Protein AF-A0A0L7R0S9-F1 (afdb_monomer)

Structure (mmCIF, N/CA/C/O backbone):
data_AF-A0A0L7R0S9-F1
#
_entry.id   AF-A0A0L7R0S9-F1
#
loop_
_atom_site.group_PDB
_atom_site.id
_atom_site.type_symbol
_atom_site.label_atom_id
_atom_site.label_alt_id
_atom_site.label_comp_id
_atom_site.label_asym_id
_atom_site.label_entity_id
_atom_site.label_seq_id
_atom_site.pdbx_PDB_ins_code
_atom_site.Cartn_x
_atom_site.Cartn_y
_atom_site.Cartn_z
_atom_site.occupancy
_atom_site.B_iso_or_equiv
_atom_site.auth_seq_id
_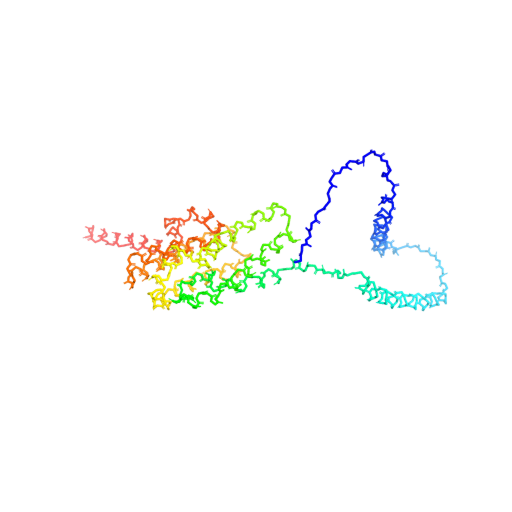atom_site.auth_comp_id
_atom_site.auth_asym_id
_atom_site.auth_atom_id
_atom_site.pdbx_PDB_model_num
ATOM 1 N N . MET A 1 1 ? -18.753 34.707 -8.280 1.00 37.47 1 MET A N 1
ATOM 2 C CA . MET A 1 1 ? -18.030 35.634 -9.174 1.00 37.47 1 MET A CA 1
ATOM 3 C C . MET A 1 1 ? -17.767 34.882 -10.466 1.00 37.47 1 MET A C 1
ATOM 5 O O . MET A 1 1 ? -16.935 33.986 -10.479 1.00 37.47 1 MET A O 1
ATOM 9 N N . GLN A 1 2 ? -18.608 35.159 -11.465 1.00 27.34 2 GLN A N 1
ATOM 10 C CA . GLN A 1 2 ? -18.598 34.600 -12.818 1.00 27.34 2 GLN A CA 1
ATOM 11 C C . GLN A 1 2 ? -17.333 34.992 -13.593 1.00 27.34 2 GLN A C 1
ATOM 13 O O . GLN A 1 2 ? -16.870 36.122 -13.459 1.00 27.34 2 GLN A O 1
ATOM 18 N N . CYS A 1 3 ? -16.901 34.120 -14.504 1.00 29.25 3 CYS A N 1
ATOM 19 C CA . CYS A 1 3 ? -16.314 34.554 -15.770 1.00 29.25 3 CYS A CA 1
ATOM 20 C C . CYS A 1 3 ? -17.173 33.989 -16.909 1.00 29.25 3 CYS A C 1
ATOM 22 O O . CYS A 1 3 ? -17.054 32.814 -17.252 1.00 29.25 3 CYS A O 1
ATOM 24 N N . ASP A 1 4 ? -18.055 34.839 -17.439 1.00 28.59 4 ASP A N 1
ATOM 25 C CA . ASP A 1 4 ? -18.738 34.662 -18.723 1.00 28.59 4 ASP A CA 1
ATOM 26 C C . ASP A 1 4 ? -17.792 34.992 -19.892 1.00 28.59 4 ASP A C 1
ATOM 28 O O . ASP A 1 4 ? -16.812 35.724 -19.734 1.00 28.59 4 ASP A O 1
ATOM 32 N N . GLY A 1 5 ? -18.067 34.395 -21.054 1.00 27.19 5 GLY A N 1
ATOM 33 C CA . GLY A 1 5 ? -17.137 34.276 -22.176 1.00 27.19 5 GLY A CA 1
ATOM 34 C C . GLY A 1 5 ? -17.197 35.340 -23.276 1.00 27.19 5 GLY A C 1
ATOM 35 O O . GLY A 1 5 ? -17.993 36.263 -23.233 1.00 27.19 5 GLY A O 1
ATOM 36 N N . PHE A 1 6 ? -16.336 35.135 -24.278 1.00 27.48 6 PHE A N 1
ATOM 37 C CA . PHE A 1 6 ? -16.338 35.615 -25.674 1.00 27.48 6 PHE A CA 1
ATOM 38 C C . PHE A 1 6 ? -15.282 34.722 -26.368 1.00 27.48 6 PHE A C 1
ATOM 40 O O . PHE A 1 6 ? -14.171 34.603 -25.865 1.00 27.48 6 PHE A O 1
ATOM 47 N N . GLY A 1 7 ? -15.556 33.905 -27.386 1.00 23.67 7 GLY A N 1
ATOM 48 C CA . GLY A 1 7 ? -16.147 34.225 -28.682 1.00 23.67 7 GLY A CA 1
ATOM 49 C C . GLY A 1 7 ? -15.057 33.966 -29.733 1.00 23.67 7 GLY A C 1
ATOM 50 O O . GLY A 1 7 ? -14.136 34.764 -29.871 1.00 23.67 7 GLY A O 1
ATOM 51 N N . TRP A 1 8 ? -15.103 32.810 -30.400 1.00 24.17 8 TRP A N 1
ATOM 52 C CA . TRP A 1 8 ? -14.168 32.428 -31.463 1.00 24.17 8 TRP A CA 1
ATOM 53 C C . TRP A 1 8 ? -14.666 32.978 -32.800 1.00 24.17 8 TRP A C 1
ATOM 55 O O . TRP A 1 8 ? -15.690 32.496 -33.265 1.00 24.17 8 TRP A O 1
ATOM 65 N N . GLU A 1 9 ? -13.927 33.878 -33.465 1.00 22.81 9 GLU A N 1
ATOM 66 C CA . GLU A 1 9 ? -13.963 33.937 -34.935 1.00 22.81 9 GLU A CA 1
ATOM 67 C C . GLU A 1 9 ? -12.709 34.563 -35.585 1.00 22.81 9 GLU A C 1
ATOM 69 O O . GLU A 1 9 ? -12.387 35.737 -35.443 1.00 22.81 9 GLU A O 1
ATOM 74 N N . VAL A 1 10 ? -11.984 33.667 -36.261 1.00 30.50 10 VAL A N 1
ATOM 75 C CA . VAL A 1 10 ? -11.152 33.749 -37.474 1.00 30.50 10 VAL A CA 1
ATOM 76 C C . VAL A 1 10 ? -10.553 35.100 -37.915 1.00 30.50 10 VAL A C 1
ATOM 78 O O . VAL A 1 10 ? -11.217 35.927 -38.531 1.00 30.50 10 VAL A O 1
ATOM 81 N N . ALA A 1 11 ? -9.215 35.192 -37.844 1.00 22.88 11 ALA A N 1
ATOM 82 C CA . ALA A 1 11 ? -8.403 35.919 -38.829 1.00 22.88 11 ALA A CA 1
ATOM 83 C C . ALA A 1 11 ? -7.021 35.249 -39.037 1.00 22.88 11 ALA A C 1
ATOM 85 O O . ALA A 1 11 ? -6.146 35.278 -38.176 1.00 22.88 11 ALA A O 1
ATOM 86 N N . ARG A 1 12 ? -6.820 34.643 -40.216 1.00 25.22 12 ARG A N 1
ATOM 87 C CA . ARG A 1 12 ? -5.516 34.382 -40.873 1.00 25.22 12 ARG A CA 1
ATOM 88 C C . ARG A 1 12 ? -5.4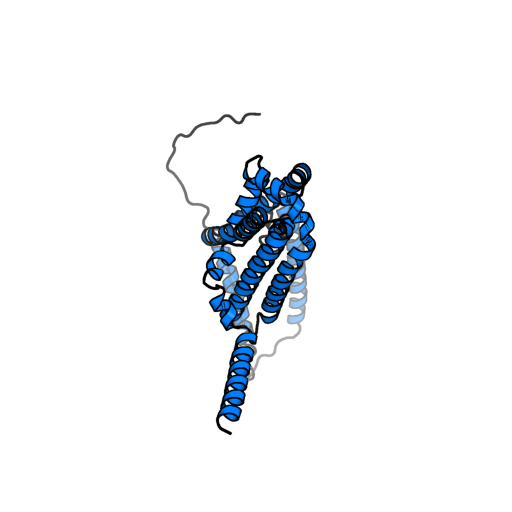26 35.317 -42.099 1.00 25.22 12 ARG A C 1
ATOM 90 O O . ARG A 1 12 ? -6.490 35.701 -42.577 1.00 25.22 12 ARG A O 1
ATOM 97 N N . PRO A 1 13 ? -4.258 35.559 -42.738 1.00 33.12 13 PRO A N 1
ATOM 98 C CA . PRO A 1 13 ? -2.863 35.360 -42.323 1.00 33.12 13 PRO A CA 1
ATOM 99 C C . PRO A 1 13 ? -1.991 36.629 -42.522 1.00 33.12 13 PRO A C 1
ATOM 101 O O . PRO A 1 13 ? -2.192 37.398 -43.457 1.00 33.12 13 PRO A O 1
ATOM 104 N N . GLY A 1 14 ? -0.933 36.812 -41.724 1.00 26.05 14 GLY A N 1
ATOM 105 C CA . GLY A 1 14 ? 0.099 37.797 -42.073 1.00 26.05 14 GLY A CA 1
ATOM 106 C C . GLY A 1 14 ? 1.142 38.079 -40.994 1.00 26.05 14 GLY A C 1
ATOM 107 O O . GLY A 1 14 ? 0.842 38.747 -40.016 1.00 26.05 14 GLY A O 1
ATOM 108 N N . LYS A 1 15 ? 2.387 37.661 -41.273 1.00 28.25 15 LYS A 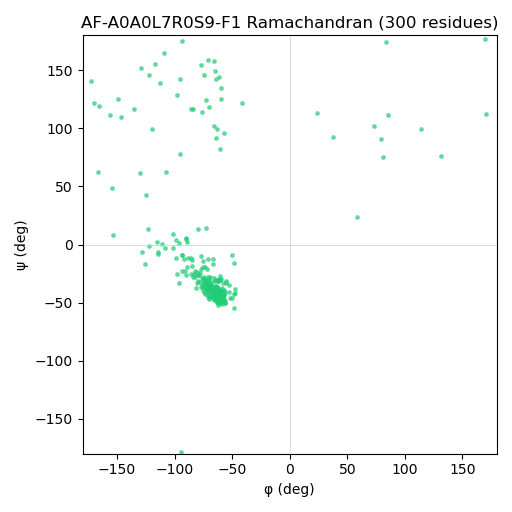N 1
ATOM 109 C CA . LYS A 1 15 ? 3.665 38.047 -40.633 1.00 28.25 15 LYS A CA 1
ATOM 110 C C . LYS A 1 15 ? 4.037 37.350 -39.315 1.00 28.25 15 LYS A C 1
ATOM 112 O O . LYS A 1 15 ? 4.090 37.945 -38.247 1.00 28.25 15 LYS A O 1
ATOM 117 N N . PHE A 1 16 ? 4.459 36.094 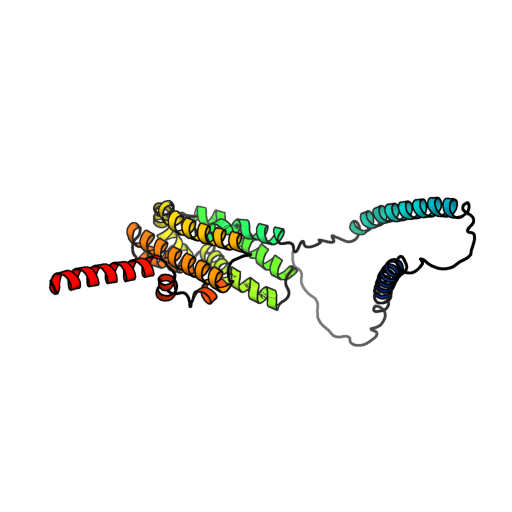-39.459 1.00 28.59 16 PHE A N 1
ATOM 118 C CA . PHE A 1 16 ? 5.602 35.564 -38.709 1.00 28.59 16 PHE A CA 1
ATOM 119 C C . PHE A 1 16 ? 6.904 36.135 -39.299 1.00 28.59 16 PHE A C 1
ATOM 121 O O . PHE A 1 16 ? 6.976 36.298 -40.515 1.00 28.59 16 PHE A O 1
ATOM 128 N N . LEU A 1 17 ? 7.899 36.371 -38.431 1.00 34.81 17 LEU A N 1
ATOM 129 C CA . LEU A 1 17 ? 9.360 36.491 -38.650 1.00 34.81 17 LEU A CA 1
ATOM 130 C C . LEU A 1 17 ? 9.965 37.738 -37.981 1.00 34.81 17 LEU A C 1
ATOM 132 O O . LEU A 1 17 ? 10.339 38.689 -38.654 1.00 34.81 17 LEU A O 1
ATOM 136 N N . ALA A 1 18 ? 10.134 37.696 -36.656 1.00 35.09 18 ALA A N 1
ATOM 137 C CA . ALA A 1 18 ? 11.180 38.450 -35.947 1.00 35.09 18 ALA A CA 1
ATOM 138 C C . ALA A 1 18 ? 11.335 37.934 -34.503 1.00 35.09 18 ALA A C 1
ATOM 140 O O . ALA A 1 18 ? 11.076 38.640 -33.540 1.00 35.09 18 ALA A O 1
ATOM 141 N N . GLY A 1 19 ? 11.714 36.665 -34.340 1.00 34.56 19 GLY A N 1
ATOM 142 C CA . GLY A 1 19 ? 11.964 36.089 -33.008 1.00 34.56 19 GLY A CA 1
ATOM 143 C C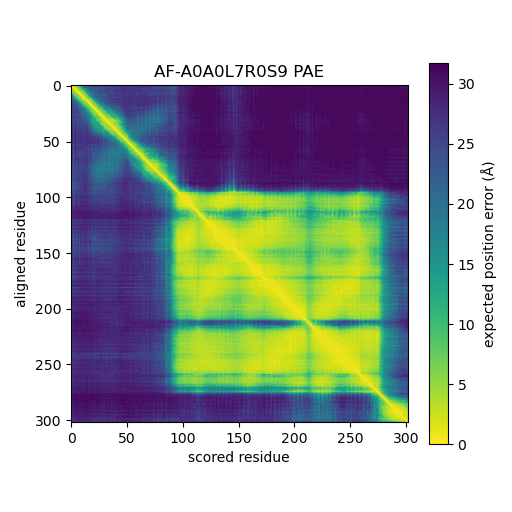 . GLY A 1 19 ? 12.954 34.928 -32.997 1.00 34.56 19 GLY A C 1
ATOM 144 O O . GLY A 1 19 ? 13.130 34.274 -31.979 1.00 34.56 19 GLY A O 1
ATOM 145 N N . GLN A 1 20 ? 13.615 34.664 -34.127 1.00 38.28 20 GLN A N 1
ATOM 146 C CA . GLN A 1 20 ? 14.542 33.544 -34.304 1.00 38.28 20 GLN A CA 1
ATOM 147 C C . GLN A 1 20 ? 15.919 34.036 -34.778 1.00 38.28 20 GLN A C 1
ATOM 149 O O . GLN A 1 20 ? 16.520 33.470 -35.686 1.00 38.28 20 GLN A O 1
ATOM 154 N N . LYS A 1 21 ? 16.416 35.131 -34.183 1.00 35.91 21 LYS A N 1
ATOM 155 C CA . LYS A 1 21 ? 17.794 35.615 -34.401 1.00 35.91 21 LYS A CA 1
ATOM 156 C C . LYS A 1 21 ? 18.613 35.882 -33.132 1.00 35.91 21 LYS A C 1
ATOM 158 O O . LYS A 1 21 ? 19.817 36.053 -33.256 1.00 35.91 21 LYS A O 1
ATOM 163 N N . GLN A 1 22 ? 18.036 35.802 -31.928 1.00 36.84 22 GLN A N 1
ATOM 164 C CA . GLN A 1 22 ? 18.789 36.041 -30.682 1.00 36.84 22 GLN A CA 1
ATOM 165 C C . GLN A 1 22 ? 19.266 34.767 -29.954 1.00 36.84 22 GLN A C 1
ATOM 167 O O . GLN A 1 22 ? 20.084 34.862 -29.050 1.00 36.84 22 GLN A O 1
ATOM 172 N N . GLY A 1 23 ? 18.795 33.575 -30.343 1.00 34.56 23 GLY A N 1
ATOM 173 C CA . GLY A 1 23 ? 19.208 32.304 -29.721 1.00 34.56 23 GLY A CA 1
ATOM 174 C C . GLY A 1 23 ? 20.396 31.608 -30.394 1.00 34.56 23 GLY A C 1
ATOM 175 O O . GLY A 1 23 ? 20.957 30.679 -29.827 1.00 34.56 23 GLY A O 1
ATOM 176 N N . ARG A 1 24 ? 20.795 32.039 -31.601 1.00 31.78 24 ARG A N 1
ATOM 177 C CA . ARG A 1 24 ? 21.883 31.394 -32.361 1.00 31.78 24 ARG A CA 1
ATOM 178 C C . ARG A 1 24 ? 23.268 32.003 -32.077 1.00 31.78 24 ARG A C 1
ATOM 180 O O . ARG A 1 24 ? 24.257 31.299 -32.184 1.00 31.78 24 ARG A O 1
ATOM 187 N N . LEU A 1 25 ? 23.330 33.253 -31.603 1.00 34.41 25 LEU A N 1
ATOM 188 C CA . LEU A 1 25 ? 24.588 33.936 -31.247 1.00 34.41 25 LEU A CA 1
ATOM 189 C C . LEU A 1 25 ? 25.148 33.539 -29.866 1.00 34.41 25 LEU A C 1
ATOM 191 O O . LEU A 1 25 ? 26.358 33.583 -29.658 1.00 34.41 25 LEU A O 1
ATOM 195 N N . LEU A 1 26 ? 24.300 33.104 -28.926 1.00 38.47 26 LEU A N 1
ATOM 196 C CA . LEU A 1 26 ? 24.763 32.660 -27.603 1.00 38.47 26 LEU A CA 1
ATOM 197 C C . LEU A 1 26 ? 25.269 31.208 -27.587 1.00 38.47 26 LEU A C 1
ATOM 199 O O . LEU A 1 26 ? 26.098 30.882 -26.747 1.00 38.47 26 LEU A O 1
ATOM 203 N N . ALA A 1 27 ? 24.852 30.360 -28.536 1.00 35.81 27 ALA A N 1
ATOM 204 C CA . ALA A 1 27 ? 25.365 28.991 -28.649 1.00 35.81 27 ALA A CA 1
ATOM 205 C C . ALA A 1 27 ? 26.732 28.918 -29.360 1.00 35.81 27 ALA A C 1
ATOM 207 O O . ALA A 1 27 ? 27.570 28.104 -28.983 1.00 35.81 27 ALA A O 1
ATOM 208 N N . GLU A 1 28 ? 27.003 29.799 -30.333 1.00 35.59 28 GLU A N 1
ATOM 209 C CA . GLU A 1 28 ? 28.317 29.867 -30.997 1.00 35.59 28 GLU A CA 1
ATOM 210 C C . GLU A 1 28 ? 29.408 30.429 -30.064 1.00 35.59 28 GLU A C 1
ATOM 212 O O . GLU A 1 28 ? 30.562 30.024 -30.147 1.00 35.59 28 GLU A O 1
ATOM 217 N N . SER A 1 29 ? 29.054 31.271 -29.088 1.00 36.03 29 SER A N 1
ATOM 218 C CA . SER A 1 29 ? 30.027 31.894 -28.171 1.00 36.03 29 SER A CA 1
ATOM 219 C C . SER A 1 29 ? 30.601 30.923 -27.126 1.00 36.03 29 SER A C 1
ATOM 221 O O . SER A 1 29 ? 31.742 31.071 -26.690 1.00 36.03 29 SER A O 1
ATOM 223 N N . SER A 1 30 ? 29.826 29.914 -26.718 1.00 31.97 30 SER A N 1
ATOM 224 C CA . SER A 1 30 ? 30.240 28.931 -25.706 1.00 31.97 30 SER A CA 1
ATOM 225 C C . SER A 1 30 ? 31.106 27.809 -26.287 1.00 31.97 30 SER A C 1
ATOM 227 O O . SER A 1 30 ? 31.954 27.270 -25.581 1.00 31.97 30 SER A O 1
ATOM 229 N N . ILE A 1 31 ? 30.928 27.484 -27.572 1.00 36.38 31 ILE A N 1
ATOM 230 C CA . ILE A 1 31 ? 31.693 26.433 -28.260 1.00 36.38 31 ILE A CA 1
ATOM 231 C C . ILE A 1 31 ? 33.122 26.920 -28.565 1.00 36.38 31 ILE A C 1
ATOM 233 O O . ILE A 1 31 ? 34.077 26.202 -28.275 1.00 36.38 31 ILE A O 1
ATOM 237 N N . TYR A 1 32 ? 33.295 28.180 -28.993 1.00 32.31 32 TYR A N 1
ATOM 238 C CA . TYR A 1 32 ? 34.622 28.777 -29.230 1.00 32.31 32 TYR A CA 1
ATOM 239 C C . TYR A 1 32 ? 35.498 28.872 -27.962 1.00 32.31 32 TYR A C 1
ATOM 241 O O . TYR A 1 32 ? 36.721 28.756 -28.047 1.00 32.31 32 TYR A O 1
ATOM 249 N N . PHE A 1 33 ? 34.903 29.049 -26.774 1.00 35.41 33 PHE A N 1
ATOM 250 C CA . PHE A 1 33 ? 35.663 29.192 -25.522 1.00 35.41 33 PHE A CA 1
ATOM 251 C C . PHE A 1 33 ? 36.140 27.845 -24.949 1.00 35.41 33 PHE A C 1
ATOM 253 O O . PHE A 1 33 ? 37.218 27.768 -24.357 1.00 35.41 33 PHE A O 1
ATOM 260 N N . VAL A 1 34 ? 35.384 26.762 -25.171 1.00 38.66 34 VAL A N 1
ATOM 261 C CA . VAL A 1 34 ? 35.800 25.400 -24.784 1.00 38.66 34 VAL A CA 1
ATOM 262 C C . VAL A 1 34 ? 36.908 24.886 -25.717 1.00 38.66 34 VAL A C 1
ATOM 264 O O . VAL A 1 34 ? 37.874 24.288 -25.245 1.00 38.66 34 VAL A O 1
ATOM 267 N N . GLU A 1 35 ? 36.849 25.208 -27.014 1.00 33.66 35 GLU A N 1
ATOM 268 C CA . GLU A 1 35 ? 37.861 24.800 -28.001 1.00 33.66 35 GLU A CA 1
ATOM 269 C C . GLU A 1 35 ? 39.209 25.538 -27.820 1.00 33.66 35 GLU A C 1
ATOM 271 O O . GLU A 1 35 ? 40.272 24.930 -27.967 1.00 33.66 35 GLU A O 1
ATOM 276 N N . MET A 1 36 ? 39.203 26.807 -27.377 1.00 33.41 36 MET A N 1
ATOM 277 C CA . MET A 1 36 ? 40.430 27.545 -27.011 1.00 33.41 36 MET A CA 1
ATOM 278 C C . MET A 1 36 ? 41.060 27.069 -25.691 1.00 33.41 36 MET A C 1
ATOM 280 O O . MET A 1 36 ? 42.285 27.079 -25.563 1.00 33.41 36 MET A O 1
ATOM 284 N N . SER A 1 37 ? 40.258 26.608 -24.723 1.00 32.81 37 SER A N 1
ATOM 285 C CA . SER A 1 37 ? 40.775 26.075 -23.453 1.00 32.81 37 SER A CA 1
ATOM 286 C C . SER A 1 37 ? 41.409 24.684 -23.611 1.00 32.81 37 SER A C 1
ATOM 288 O O . SER A 1 37 ? 42.399 24.386 -22.941 1.00 32.81 37 SER A O 1
ATOM 290 N N . SER A 1 38 ? 40.916 23.862 -24.546 1.00 29.81 38 SER A N 1
ATOM 291 C CA . SER A 1 38 ? 41.545 22.580 -24.904 1.00 29.81 38 SER A CA 1
ATOM 292 C C . SER A 1 38 ? 42.822 22.733 -25.739 1.00 29.81 38 SER A C 1
ATOM 294 O O . SER A 1 38 ? 43.711 21.893 -25.616 1.00 29.81 38 SER A O 1
ATOM 296 N N . ARG A 1 39 ? 42.972 23.803 -26.538 1.00 34.75 39 ARG A N 1
ATOM 297 C CA . ARG A 1 39 ? 44.217 24.069 -27.290 1.00 34.75 39 ARG A CA 1
ATOM 298 C C . ARG A 1 39 ? 45.355 24.582 -26.400 1.00 34.75 39 ARG A C 1
ATOM 300 O O . ARG A 1 39 ? 46.492 24.180 -26.599 1.00 34.75 39 ARG A O 1
ATOM 307 N N . ALA A 1 40 ? 45.045 25.370 -25.368 1.00 36.16 40 ALA A N 1
ATOM 308 C CA . ALA A 1 40 ? 46.047 25.912 -24.442 1.00 36.16 40 ALA A CA 1
ATOM 309 C C . ALA A 1 40 ? 46.654 24.872 -23.477 1.00 36.16 40 ALA A C 1
ATOM 311 O O . ALA A 1 40 ? 47.741 25.096 -22.961 1.00 36.16 40 ALA A O 1
ATOM 312 N N . LYS A 1 41 ? 45.987 23.730 -23.240 1.00 35.53 41 LYS A N 1
ATOM 313 C CA . LYS A 1 41 ? 46.538 22.631 -22.420 1.00 35.53 41 LYS A CA 1
ATOM 314 C C . LYS A 1 41 ? 47.433 21.655 -23.190 1.00 35.53 41 LYS A C 1
ATOM 316 O O . LYS A 1 41 ? 48.204 20.949 -22.556 1.00 35.53 41 LYS A O 1
ATOM 321 N N . ASN A 1 42 ? 47.348 21.617 -24.522 1.00 36.09 42 ASN A N 1
ATOM 322 C CA . ASN A 1 42 ? 48.156 20.709 -25.347 1.00 36.09 42 ASN A CA 1
ATOM 323 C C . ASN A 1 42 ? 49.464 21.335 -25.868 1.00 36.09 42 ASN A C 1
ATOM 325 O O . ASN A 1 42 ? 50.292 20.607 -26.401 1.00 36.09 42 ASN A O 1
ATOM 329 N N . GLU A 1 43 ? 49.681 22.646 -25.710 1.00 38.19 43 GLU A N 1
ATOM 330 C CA . GLU A 1 43 ? 50.935 23.321 -26.107 1.00 38.19 43 GLU A CA 1
ATOM 331 C C . GLU A 1 43 ? 51.940 23.499 -24.949 1.00 38.19 43 GLU A C 1
ATOM 333 O O . GLU A 1 43 ? 53.030 24.020 -25.166 1.00 38.19 43 GLU A O 1
ATOM 338 N N . GLU A 1 44 ? 51.628 23.031 -23.733 1.00 38.66 44 GLU A N 1
ATOM 339 C CA . GLU A 1 44 ? 52.564 23.064 -22.592 1.00 38.66 44 GLU A CA 1
ATOM 340 C C . GLU A 1 44 ? 53.510 21.838 -22.550 1.00 38.66 44 GLU A C 1
ATOM 342 O O . GLU A 1 44 ? 54.517 21.868 -21.849 1.00 38.66 44 GLU A O 1
ATOM 347 N N . GLU A 1 45 ? 53.265 20.788 -23.351 1.00 40.34 45 GLU A N 1
ATOM 348 C CA . GLU A 1 45 ? 54.139 19.595 -23.439 1.00 40.34 45 GLU A CA 1
ATOM 349 C C . GLU A 1 45 ? 55.068 19.554 -24.671 1.00 40.34 45 GLU A C 1
ATOM 351 O O . GLU A 1 45 ? 55.920 18.672 -24.771 1.00 40.34 45 GLU A O 1
ATOM 356 N N . THR A 1 46 ? 54.994 20.522 -25.590 1.00 39.53 46 THR A N 1
ATOM 357 C CA . THR A 1 46 ? 55.863 20.574 -26.786 1.00 39.53 46 THR A CA 1
ATOM 358 C C . THR A 1 46 ? 56.515 21.939 -26.973 1.00 39.53 46 THR A C 1
ATOM 360 O O . THR A 1 46 ? 56.295 22.611 -27.974 1.00 39.53 46 THR A O 1
ATOM 363 N N . ALA A 1 47 ? 57.335 22.367 -26.015 1.00 32.62 47 ALA A N 1
ATOM 364 C CA . ALA A 1 47 ? 58.293 23.457 -26.227 1.00 32.62 47 ALA A CA 1
ATOM 365 C C . ALA A 1 47 ? 59.492 23.338 -25.274 1.00 32.62 47 ALA A C 1
ATOM 367 O O . ALA A 1 47 ? 59.890 24.292 -24.611 1.00 32.62 47 ALA A O 1
ATOM 368 N N . LEU A 1 48 ? 60.078 22.143 -25.207 1.00 38.94 48 LEU A N 1
ATOM 369 C CA . LEU A 1 48 ? 61.437 21.951 -24.713 1.00 38.94 48 LEU A CA 1
ATOM 370 C C . LEU A 1 48 ? 62.322 21.627 -25.912 1.00 38.94 48 LEU A C 1
ATOM 372 O O . LEU A 1 48 ? 62.828 20.524 -26.015 1.00 38.94 48 LEU A O 1
ATOM 376 N N . ASP A 1 49 ? 62.423 22.563 -26.859 1.00 34.28 49 ASP A N 1
ATOM 377 C CA . ASP A 1 49 ? 63.671 22.794 -27.581 1.00 34.28 49 ASP A CA 1
ATOM 378 C C . ASP A 1 49 ? 63.609 24.033 -28.487 1.00 34.28 49 ASP A C 1
ATOM 380 O O . ASP A 1 49 ? 62.631 24.280 -29.188 1.00 34.28 49 ASP A O 1
ATOM 384 N N . ILE A 1 50 ? 64.729 24.758 -28.493 1.00 30.48 50 ILE A N 1
ATOM 385 C CA . ILE A 1 50 ? 65.146 25.774 -29.473 1.00 30.48 50 ILE A CA 1
ATOM 386 C C . ILE A 1 50 ? 64.504 27.176 -29.341 1.00 30.48 50 ILE A C 1
ATOM 388 O O . ILE A 1 50 ? 63.554 27.549 -30.016 1.00 30.48 50 ILE A O 1
ATOM 392 N N . GLY A 1 51 ? 65.191 28.017 -28.558 1.00 32.53 51 GLY A N 1
ATOM 393 C CA . GLY A 1 51 ? 65.900 29.171 -29.126 1.00 32.53 51 GLY A CA 1
ATOM 394 C C . GLY A 1 51 ? 65.138 30.484 -29.366 1.00 32.53 51 GLY A C 1
ATOM 395 O O . GLY A 1 51 ? 64.447 30.645 -30.360 1.00 32.53 51 GLY A O 1
ATOM 396 N N . HIS A 1 52 ? 65.508 31.484 -28.554 1.00 33.38 52 HIS A N 1
ATOM 397 C CA . HIS A 1 52 ? 65.455 32.932 -28.823 1.00 33.38 52 HIS A CA 1
ATOM 398 C C . HIS A 1 52 ? 64.081 33.628 -28.831 1.00 33.38 52 HIS A C 1
ATOM 400 O O . HIS A 1 52 ? 63.407 33.674 -29.847 1.00 33.38 52 HIS A O 1
ATOM 406 N N . PHE A 1 53 ? 63.760 34.334 -27.737 1.00 27.03 53 PHE A N 1
ATOM 407 C CA . PHE A 1 53 ? 63.454 35.779 -27.747 1.00 27.03 53 PHE A CA 1
ATOM 408 C C . PHE A 1 53 ? 63.376 36.295 -26.295 1.00 27.03 53 PHE A C 1
ATOM 410 O O . PHE A 1 53 ? 62.618 35.788 -25.472 1.00 27.03 53 PHE A O 1
ATOM 417 N N . THR A 1 54 ? 64.196 37.287 -25.948 1.00 34.59 54 THR A N 1
ATOM 418 C CA . THR A 1 54 ? 64.250 37.899 -24.609 1.00 34.59 54 THR A CA 1
ATOM 419 C C . THR A 1 54 ? 62.990 38.724 -24.335 1.00 34.59 54 THR A C 1
ATOM 421 O O . THR A 1 54 ? 62.734 39.700 -25.041 1.00 34.59 54 THR A O 1
ATOM 424 N N . TYR A 1 55 ? 62.218 38.348 -23.310 1.00 31.34 55 TYR A N 1
ATOM 425 C CA . TYR A 1 55 ? 60.974 39.012 -22.899 1.00 31.34 55 TYR A CA 1
ATOM 426 C C . TYR A 1 55 ? 61.222 39.979 -21.728 1.00 31.34 55 TYR A C 1
ATOM 428 O O . TYR A 1 55 ? 61.801 39.604 -20.708 1.00 31.34 55 TYR A O 1
ATOM 436 N N . ASP A 1 56 ? 60.771 41.226 -21.872 1.00 35.28 56 ASP A N 1
ATOM 437 C CA . ASP A 1 56 ? 60.904 42.290 -20.874 1.00 35.28 56 ASP A CA 1
ATOM 438 C C . ASP A 1 56 ? 59.897 42.092 -19.718 1.00 35.28 56 ASP A C 1
ATOM 440 O O . ASP A 1 56 ? 58.674 42.145 -19.891 1.00 35.28 56 ASP A O 1
ATOM 444 N N . ARG A 1 57 ? 60.423 41.821 -18.518 1.00 38.44 57 ARG A N 1
ATOM 445 C CA . ARG A 1 57 ? 59.687 41.362 -17.324 1.00 38.44 57 ARG A CA 1
ATOM 446 C C . ARG A 1 57 ? 58.794 42.443 -16.694 1.00 38.44 57 ARG A C 1
ATOM 448 O O . ARG A 1 57 ? 57.955 42.118 -15.857 1.00 38.44 57 ARG A O 1
ATOM 455 N N . GLN A 1 58 ? 58.938 43.713 -17.086 1.00 33.22 58 GLN A N 1
ATOM 456 C CA . GLN A 1 58 ? 58.216 44.832 -16.462 1.00 33.22 58 GLN A CA 1
ATOM 457 C C . GLN A 1 58 ? 56.789 45.045 -16.998 1.00 33.22 58 GLN A C 1
ATOM 459 O O . GLN A 1 58 ? 55.928 45.523 -16.259 1.00 33.22 58 GLN A O 1
ATOM 464 N N . LYS A 1 59 ? 56.480 44.636 -18.238 1.00 30.62 59 LYS A N 1
ATOM 465 C CA . LYS A 1 59 ? 55.134 44.826 -18.828 1.00 30.62 59 LYS A CA 1
ATOM 466 C C . LYS A 1 59 ? 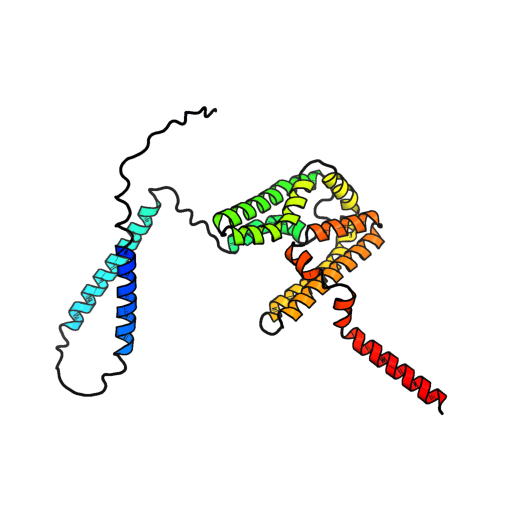54.099 43.783 -18.386 1.00 30.62 59 LYS A C 1
ATOM 468 O O . LYS A 1 59 ? 52.906 44.075 -18.392 1.00 30.62 59 LYS A O 1
ATOM 473 N N . VAL A 1 60 ? 54.538 42.599 -17.951 1.00 34.66 60 VAL A N 1
ATOM 474 C CA . VAL A 1 60 ? 53.643 41.499 -17.533 1.00 34.66 60 VAL A CA 1
ATOM 475 C C . VAL A 1 60 ? 52.998 41.775 -16.166 1.00 34.66 60 VAL A C 1
ATOM 477 O O . VAL A 1 60 ? 51.832 41.448 -15.952 1.00 34.66 60 VAL A O 1
ATOM 480 N N . ALA A 1 61 ? 53.706 42.455 -15.258 1.00 31.17 61 ALA A N 1
ATOM 481 C CA . ALA A 1 61 ? 53.181 42.779 -13.930 1.00 31.17 61 ALA A CA 1
ATOM 482 C C . ALA A 1 61 ? 52.043 43.822 -13.970 1.00 31.17 61 ALA A C 1
ATOM 484 O O . ALA A 1 61 ? 51.073 43.703 -13.223 1.00 31.17 61 ALA A O 1
ATOM 485 N N . PHE A 1 62 ? 52.115 44.799 -14.884 1.00 28.89 62 PHE A N 1
ATOM 486 C CA . PHE A 1 62 ? 51.115 45.870 -15.005 1.00 28.89 62 PHE A CA 1
ATOM 487 C C . PHE A 1 62 ? 49.793 45.386 -15.633 1.00 28.89 62 PHE A C 1
ATOM 489 O O . PHE A 1 62 ? 48.717 45.876 -15.293 1.00 28.89 62 PHE A O 1
ATOM 496 N N . PHE A 1 63 ? 49.850 44.377 -16.511 1.00 31.23 63 PHE A N 1
ATOM 497 C CA . PHE A 1 63 ? 48.658 43.764 -17.113 1.00 31.23 63 PHE A CA 1
ATOM 498 C C . PHE A 1 63 ? 47.905 42.838 -16.139 1.00 31.23 63 PHE A C 1
ATOM 500 O O . PHE A 1 63 ? 46.681 42.732 -16.209 1.00 31.23 63 PHE A O 1
ATOM 507 N N . SER A 1 64 ? 48.615 42.218 -15.188 1.00 34.94 64 SER A N 1
ATOM 508 C CA . SER A 1 64 ? 48.048 41.273 -14.212 1.00 34.94 64 SER A CA 1
ATOM 509 C C . SER A 1 64 ? 47.161 41.944 -13.144 1.00 34.94 64 SER A C 1
ATOM 511 O O . SER A 1 64 ? 46.108 41.415 -12.778 1.00 34.94 64 SER A O 1
ATOM 513 N N . GLN A 1 65 ? 47.508 43.158 -12.696 1.00 35.62 65 GLN A N 1
ATOM 514 C CA . GLN A 1 65 ? 46.702 43.904 -11.711 1.00 35.62 65 GLN A CA 1
ATOM 515 C C . GLN A 1 65 ? 45.433 44.536 -12.313 1.00 35.62 65 GLN A C 1
ATOM 517 O O . GLN A 1 65 ? 44.383 44.540 -11.677 1.00 35.62 65 GLN A O 1
ATOM 522 N N . ASN A 1 66 ? 45.474 45.003 -13.564 1.00 36.16 66 ASN A N 1
ATOM 523 C CA . ASN A 1 66 ? 44.296 45.601 -14.213 1.00 36.16 66 ASN A CA 1
ATOM 524 C C . ASN A 1 66 ? 43.257 44.557 -14.670 1.00 36.16 66 ASN A C 1
ATOM 526 O O . ASN A 1 66 ? 42.054 44.838 -14.686 1.00 36.16 66 ASN A O 1
ATOM 530 N N . ALA A 1 67 ? 43.699 43.337 -14.997 1.00 40.47 67 ALA A N 1
ATOM 531 C CA . ALA A 1 67 ? 42.813 42.234 -15.367 1.00 40.47 67 ALA A CA 1
ATOM 532 C C . ALA A 1 67 ? 42.038 41.673 -14.161 1.00 40.47 67 ALA A C 1
ATOM 534 O O . ALA A 1 67 ? 40.848 41.389 -14.272 1.00 40.47 67 ALA A O 1
ATOM 535 N N . THR A 1 68 ? 42.673 41.584 -12.988 1.00 47.53 68 THR A N 1
ATOM 536 C CA . THR A 1 68 ? 42.037 41.103 -11.747 1.00 47.53 68 THR A CA 1
ATOM 537 C C . THR A 1 68 ? 40.992 42.084 -11.203 1.00 47.53 68 THR A C 1
ATOM 539 O O . THR A 1 68 ? 39.914 41.656 -10.790 1.00 47.53 68 THR A O 1
ATOM 542 N N . ILE A 1 69 ? 41.233 43.398 -11.303 1.00 47.09 69 ILE A N 1
ATOM 543 C CA . ILE A 1 69 ? 40.256 44.444 -10.937 1.00 47.09 69 ILE A CA 1
ATOM 544 C C . ILE A 1 69 ? 39.041 44.440 -11.889 1.00 47.09 69 ILE A C 1
ATOM 546 O O . ILE A 1 69 ? 37.897 44.584 -11.446 1.00 47.09 69 ILE A O 1
ATOM 550 N N . SER A 1 70 ? 39.254 44.203 -13.189 1.00 48.31 70 SER A N 1
ATOM 551 C CA . SER A 1 70 ? 38.157 44.063 -14.165 1.00 48.31 70 SER A CA 1
ATOM 552 C C . SER A 1 70 ? 37.331 42.788 -13.949 1.00 48.31 70 SER A C 1
ATOM 554 O O . SER A 1 70 ? 36.114 42.804 -14.112 1.00 48.31 70 SER A O 1
ATOM 556 N N . PHE A 1 71 ? 37.959 41.688 -13.523 1.00 49.41 71 PHE A N 1
ATOM 557 C CA . PHE A 1 71 ? 37.264 40.425 -13.250 1.00 49.41 71 PHE A CA 1
ATOM 558 C C . PHE A 1 71 ? 36.414 40.492 -11.971 1.00 49.41 71 PHE A C 1
ATOM 560 O O . PHE A 1 71 ? 35.265 40.052 -11.963 1.00 49.41 71 PHE A O 1
ATOM 567 N N . LEU A 1 72 ? 36.936 41.115 -10.908 1.00 48.16 72 LEU A N 1
ATOM 568 C CA . LEU A 1 72 ? 36.201 41.332 -9.656 1.00 48.16 72 LEU A CA 1
ATOM 569 C C . LEU A 1 72 ? 35.009 42.281 -9.843 1.00 48.16 72 LEU A C 1
ATOM 571 O O . LEU A 1 72 ? 33.926 42.012 -9.328 1.00 48.16 72 LEU A O 1
ATOM 575 N N . THR A 1 73 ? 35.155 43.340 -10.645 1.00 50.09 73 THR A N 1
ATOM 576 C CA . THR A 1 73 ? 34.043 44.259 -10.953 1.00 50.09 73 THR A CA 1
ATOM 577 C C . THR A 1 73 ? 32.979 43.635 -11.861 1.00 50.09 73 THR A C 1
ATOM 579 O O . THR A 1 73 ? 31.799 43.954 -11.709 1.00 50.09 73 THR A O 1
ATOM 582 N N . LEU A 1 74 ? 33.347 42.710 -12.755 1.00 49.72 74 LEU A N 1
ATOM 583 C CA . LEU A 1 74 ? 32.397 41.925 -13.556 1.00 49.72 74 LEU A CA 1
ATOM 584 C C . LEU A 1 74 ? 31.640 40.884 -12.717 1.00 49.72 74 LEU A C 1
ATOM 586 O O . LEU A 1 74 ? 30.434 40.729 -12.899 1.00 49.72 74 LEU A O 1
ATOM 590 N N . LEU A 1 75 ? 32.301 40.229 -11.758 1.00 50.75 75 LEU A N 1
ATOM 591 C CA . LEU A 1 75 ? 31.653 39.306 -10.816 1.00 50.75 75 LEU A CA 1
ATOM 592 C C . LEU A 1 75 ? 30.715 40.040 -9.845 1.00 50.75 75 LEU A C 1
ATOM 594 O O . LEU A 1 75 ? 29.603 39.579 -9.591 1.00 50.75 75 LEU A O 1
ATOM 598 N N . GLN A 1 76 ? 31.113 41.221 -9.364 1.00 46.16 76 GLN A N 1
ATOM 599 C CA . GLN A 1 76 ? 30.296 42.029 -8.457 1.00 46.16 76 GLN A CA 1
ATOM 600 C C . GLN A 1 76 ? 29.067 42.625 -9.167 1.00 46.16 76 GLN A C 1
ATOM 602 O O . GLN A 1 76 ? 27.964 42.563 -8.623 1.00 46.16 76 GLN A O 1
ATOM 607 N N . LYS A 1 77 ? 29.213 43.067 -10.427 1.00 49.72 77 LYS A N 1
ATOM 608 C CA . LYS A 1 77 ? 28.086 43.476 -11.288 1.00 49.72 77 LYS A CA 1
ATOM 609 C C . LYS A 1 77 ? 27.189 42.308 -11.707 1.00 49.72 77 LYS A C 1
ATOM 611 O O . LYS A 1 77 ? 25.982 42.497 -11.825 1.00 49.72 77 LYS A O 1
ATOM 616 N N . CYS A 1 78 ? 27.732 41.098 -11.876 1.00 48.88 78 CYS A N 1
ATOM 617 C CA . CYS A 1 78 ? 26.906 39.902 -12.063 1.00 48.88 78 CYS A CA 1
ATOM 618 C C . CYS A 1 78 ? 26.034 39.627 -10.829 1.00 48.88 78 CYS A C 1
ATOM 620 O O . CYS A 1 78 ? 24.880 39.250 -11.001 1.00 48.88 78 CYS A O 1
ATOM 622 N N . SER A 1 79 ? 26.520 39.880 -9.607 1.00 45.00 79 SER A N 1
ATOM 623 C CA . SER A 1 79 ? 25.703 39.691 -8.398 1.00 45.00 79 SER A CA 1
ATOM 624 C C . SER A 1 79 ? 24.528 40.679 -8.309 1.00 45.00 79 SER A C 1
ATOM 626 O O . SER A 1 79 ? 23.413 40.271 -7.988 1.00 45.00 79 SER A O 1
ATOM 628 N N . GLU A 1 80 ? 24.724 41.946 -8.695 1.00 42.00 80 GLU A N 1
ATOM 629 C CA . GLU A 1 80 ? 23.663 42.965 -8.654 1.00 42.00 80 GLU A CA 1
ATOM 630 C C . GLU A 1 80 ? 22.615 42.790 -9.767 1.00 42.00 80 GLU A C 1
ATOM 632 O O . GLU A 1 80 ? 21.429 43.049 -9.552 1.00 42.00 80 GLU A O 1
ATOM 637 N N . VAL A 1 81 ? 23.020 42.293 -10.943 1.00 48.31 81 VAL A N 1
ATOM 638 C CA . VAL A 1 81 ? 22.095 42.006 -12.055 1.00 48.31 81 VAL A CA 1
ATOM 639 C C . VAL A 1 81 ? 21.309 40.709 -11.816 1.00 48.31 81 VAL A C 1
ATOM 641 O O . VAL A 1 81 ? 20.112 40.665 -12.109 1.00 48.31 81 VAL A O 1
ATOM 644 N N . PHE A 1 82 ? 21.921 39.675 -11.223 1.00 45.78 82 PHE A N 1
ATOM 645 C CA . PHE A 1 82 ? 21.213 38.432 -10.882 1.00 45.78 82 PHE A CA 1
ATOM 646 C C . PHE A 1 82 ? 20.218 38.604 -9.724 1.00 45.78 82 PHE A C 1
ATOM 648 O O . PHE A 1 82 ? 19.159 37.977 -9.747 1.00 45.78 82 PHE A O 1
ATOM 655 N N . LEU A 1 83 ? 20.502 39.477 -8.749 1.00 44.97 83 LEU A N 1
ATOM 656 C CA . LEU A 1 83 ? 19.573 39.754 -7.645 1.00 44.97 83 LEU A CA 1
ATOM 657 C C . LEU A 1 83 ? 18.356 40.581 -8.092 1.00 44.97 83 LEU A C 1
ATOM 659 O O . LEU A 1 83 ? 17.242 40.299 -7.656 1.00 44.97 83 LEU A O 1
ATOM 663 N N . ASN A 1 84 ? 18.525 41.540 -9.009 1.00 47.53 84 ASN A N 1
ATOM 664 C CA . ASN A 1 84 ? 17.429 42.425 -9.429 1.00 47.53 84 ASN A CA 1
ATOM 665 C C . ASN A 1 84 ? 16.584 41.906 -10.604 1.00 47.53 84 ASN A C 1
ATOM 667 O O . ASN A 1 84 ? 15.439 42.333 -10.756 1.00 47.53 84 ASN A O 1
ATOM 671 N N . SER A 1 85 ? 17.069 40.952 -11.407 1.00 45.41 85 SER A N 1
ATOM 672 C CA . SER A 1 85 ? 16.246 40.347 -12.471 1.00 45.41 85 SER A CA 1
ATOM 673 C C . SER A 1 85 ? 15.207 39.343 -11.950 1.00 45.41 85 SER A C 1
ATOM 675 O O . SER A 1 85 ? 14.301 38.978 -12.697 1.00 45.41 85 SER A O 1
ATOM 677 N N . CYS A 1 86 ? 15.311 38.892 -10.697 1.00 43.84 86 CYS A N 1
ATOM 678 C CA . CYS A 1 86 ? 14.356 37.944 -10.109 1.00 43.84 86 CYS A CA 1
ATOM 679 C C . CYS A 1 86 ? 13.148 38.640 -9.445 1.00 43.84 86 CYS A C 1
ATOM 681 O O . CYS A 1 86 ? 12.159 37.990 -9.113 1.00 43.84 86 CYS A O 1
ATOM 683 N N . VAL A 1 87 ? 13.210 39.965 -9.253 1.00 49.72 87 VAL A N 1
ATOM 684 C CA . VAL A 1 87 ? 12.231 40.711 -8.439 1.00 49.72 87 VAL A CA 1
ATOM 685 C C . VAL A 1 87 ? 11.074 41.293 -9.264 1.00 49.72 87 VAL A C 1
ATOM 687 O O . VAL A 1 87 ? 9.999 41.500 -8.713 1.00 49.72 87 VAL A O 1
ATOM 690 N N . MET A 1 88 ? 11.230 41.514 -10.577 1.00 46.19 88 MET A N 1
ATOM 691 C CA . MET A 1 88 ? 10.250 42.307 -11.352 1.00 46.19 88 MET A CA 1
ATOM 692 C C . MET A 1 88 ? 9.477 41.559 -12.446 1.00 46.19 88 MET A C 1
ATOM 694 O O . MET A 1 88 ? 8.621 42.153 -13.096 1.00 46.19 88 MET A O 1
ATOM 698 N N . LEU A 1 89 ? 9.684 40.252 -12.611 1.00 42.34 89 LEU A N 1
ATOM 699 C CA . LEU A 1 89 ? 8.786 39.388 -13.382 1.00 42.34 89 LEU A CA 1
ATOM 700 C C . LEU A 1 89 ? 8.570 38.112 -12.573 1.00 42.34 89 LEU A C 1
ATOM 702 O O . LEU A 1 89 ? 9.524 37.415 -12.243 1.00 42.34 89 LEU A O 1
ATOM 706 N N . GLY A 1 90 ? 7.317 37.886 -12.178 1.00 44.62 90 GLY A N 1
ATOM 707 C CA . GLY A 1 90 ? 6.914 36.920 -11.164 1.00 44.62 90 GLY A CA 1
ATOM 708 C C . GLY A 1 90 ? 7.641 35.582 -11.248 1.00 44.62 90 GLY A C 1
ATOM 709 O O . GLY A 1 90 ? 7.559 34.890 -12.252 1.00 44.62 90 GLY A O 1
ATOM 710 N N . SER A 1 91 ? 8.301 35.237 -10.142 1.00 36.19 91 SER A N 1
ATOM 711 C CA . SER A 1 91 ? 8.711 33.893 -9.747 1.00 36.19 91 SER A CA 1
ATOM 712 C C . SER A 1 91 ? 9.185 33.004 -10.903 1.00 36.19 91 SER A C 1
ATOM 714 O O . SER A 1 91 ? 8.425 32.200 -11.443 1.00 36.19 91 SER A O 1
ATOM 716 N N . CYS A 1 92 ? 10.492 33.005 -11.167 1.00 41.25 92 CYS A N 1
ATOM 717 C CA . CYS A 1 92 ? 11.133 31.743 -11.514 1.00 41.25 92 CYS A CA 1
ATO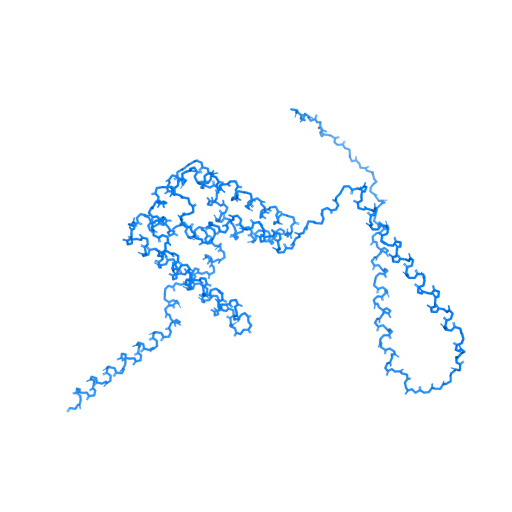M 718 C C . CYS A 1 92 ? 10.956 30.806 -10.309 1.00 41.25 92 CYS A C 1
ATOM 720 O O . CYS A 1 92 ? 11.846 30.685 -9.468 1.00 41.25 92 CYS A O 1
ATOM 722 N N . ARG A 1 93 ? 9.797 30.142 -10.190 1.00 44.88 93 ARG A N 1
ATOM 723 C CA . ARG A 1 93 ? 9.746 28.868 -9.480 1.00 44.88 93 ARG A CA 1
ATOM 724 C C . ARG A 1 93 ? 10.613 27.944 -10.318 1.00 44.88 93 ARG A C 1
ATOM 726 O O . ARG A 1 93 ? 10.138 27.360 -11.285 1.00 44.88 93 ARG A O 1
ATOM 733 N N . SER A 1 94 ? 11.901 27.864 -9.993 1.00 51.16 94 SER A N 1
ATOM 734 C CA . SER A 1 94 ? 12.674 26.677 -10.329 1.00 51.16 94 SER A CA 1
ATOM 735 C C . SER A 1 94 ? 11.920 25.532 -9.666 1.00 51.16 94 SER A C 1
ATOM 737 O O . SER A 1 94 ? 11.984 25.364 -8.450 1.00 51.16 94 SER A O 1
ATOM 739 N N . GLN A 1 95 ? 11.063 24.857 -10.430 1.00 61.84 95 GLN A N 1
ATOM 740 C CA . GLN A 1 95 ? 10.326 23.711 -9.936 1.00 61.84 95 GLN A CA 1
ATOM 741 C C . GLN A 1 95 ? 11.394 22.652 -9.671 1.00 61.84 95 GLN A C 1
ATOM 743 O O . GLN A 1 95 ? 11.941 22.071 -10.606 1.00 61.84 95 GLN A O 1
ATOM 748 N N . GLU A 1 96 ? 11.770 22.468 -8.407 1.00 78.50 96 GLU A N 1
ATOM 749 C CA . GLU A 1 96 ? 12.809 21.515 -8.035 1.00 78.50 96 GLU A CA 1
ATOM 750 C C . GLU A 1 96 ? 12.335 20.105 -8.402 1.00 78.50 96 GLU A C 1
ATOM 752 O O . GLU A 1 96 ? 11.551 19.475 -7.694 1.00 78.50 96 GLU A O 1
ATOM 757 N N . CYS A 1 97 ? 12.802 19.603 -9.545 1.00 87.81 97 CYS A N 1
ATOM 758 C CA . CYS A 1 97 ? 12.538 18.244 -10.016 1.00 87.81 97 CYS A CA 1
ATOM 759 C C . CYS A 1 97 ? 13.431 17.194 -9.339 1.00 87.81 97 CYS A C 1
ATOM 761 O O . CYS A 1 97 ? 13.500 16.046 -9.777 1.00 87.81 97 CYS A O 1
ATOM 763 N N . GLY A 1 98 ? 14.101 17.577 -8.250 1.00 85.75 98 GLY A N 1
ATOM 764 C CA . GLY A 1 98 ? 14.955 16.700 -7.467 1.00 85.75 98 GLY A CA 1
ATOM 765 C C . GLY A 1 98 ? 14.182 15.578 -6.776 1.00 85.75 98 GLY A C 1
ATOM 766 O O . GLY A 1 98 ? 12.985 15.680 -6.499 1.00 85.75 98 GLY A O 1
ATOM 767 N N . HIS A 1 99 ? 14.911 14.512 -6.446 1.00 85.06 99 HIS A N 1
ATOM 768 C CA . HIS A 1 99 ? 14.394 13.361 -5.703 1.00 85.06 99 HIS A CA 1
ATOM 769 C C . HIS A 1 99 ? 13.762 13.763 -4.358 1.00 85.06 99 HIS A C 1
ATOM 771 O O . HIS A 1 99 ? 12.784 13.166 -3.923 1.00 85.06 99 HIS A O 1
ATOM 777 N N . GLU A 1 100 ? 14.266 14.826 -3.732 1.00 89.31 100 GLU A N 1
ATOM 778 C CA . GLU A 1 100 ? 13.790 15.339 -2.444 1.00 89.31 100 GLU A CA 1
ATOM 779 C C . GLU A 1 100 ? 12.315 15.784 -2.483 1.00 89.31 100 GLU A C 1
ATOM 781 O O . GLU A 1 100 ? 11.552 15.455 -1.571 1.00 89.31 100 GLU A O 1
ATOM 786 N N . ARG A 1 101 ? 11.869 16.419 -3.581 1.00 90.12 101 ARG A N 1
ATOM 787 C CA . ARG A 1 101 ? 10.453 16.766 -3.793 1.00 90.12 101 ARG A CA 1
ATOM 788 C C . ARG A 1 101 ? 9.584 15.513 -3.877 1.00 90.12 101 ARG A C 1
ATOM 790 O O . ARG A 1 101 ? 8.519 15.472 -3.265 1.00 90.12 101 ARG A O 1
ATOM 797 N N . LEU A 1 102 ? 10.041 14.494 -4.605 1.00 89.56 102 LEU A N 1
ATOM 798 C CA . LEU A 1 102 ? 9.301 13.243 -4.754 1.00 89.56 102 LEU A CA 1
ATOM 799 C C . LEU A 1 102 ? 9.184 12.493 -3.420 1.00 89.56 102 LEU A C 1
ATOM 801 O O . LEU A 1 102 ? 8.088 12.077 -3.050 1.00 89.56 102 LEU A O 1
ATOM 805 N N . VAL A 1 103 ? 10.281 12.389 -2.662 1.00 90.38 103 VAL A N 1
ATOM 806 C CA . VAL A 1 103 ? 10.278 11.802 -1.311 1.00 90.38 103 VAL A CA 1
ATOM 807 C C . VAL A 1 103 ? 9.291 12.540 -0.410 1.00 90.38 103 VAL A C 1
ATOM 809 O O . VAL A 1 103 ? 8.500 11.912 0.289 1.00 90.38 103 VAL A O 1
ATOM 812 N N . ARG A 1 104 ? 9.266 13.878 -0.464 1.00 92.38 104 ARG A N 1
ATOM 813 C CA . ARG A 1 104 ? 8.318 14.691 0.308 1.00 92.38 104 ARG A CA 1
ATOM 814 C C . ARG A 1 104 ? 6.859 14.396 -0.055 1.00 92.38 104 ARG A C 1
ATOM 816 O O . ARG A 1 104 ? 6.034 14.339 0.852 1.00 92.38 104 ARG A O 1
ATOM 823 N N . CYS A 1 105 ? 6.548 14.170 -1.335 1.00 92.88 105 CYS A N 1
ATOM 824 C CA . CYS A 1 105 ? 5.206 13.759 -1.762 1.00 92.88 105 CYS A CA 1
ATOM 825 C C . CYS A 1 105 ? 4.809 12.373 -1.223 1.00 92.88 105 CYS A C 1
ATOM 827 O O . CYS A 1 105 ? 3.627 12.130 -0.992 1.00 92.88 105 CYS A O 1
ATOM 829 N N . GLY A 1 106 ? 5.779 11.470 -1.040 1.00 90.19 106 GLY A N 1
ATOM 830 C CA . GLY A 1 106 ? 5.553 10.101 -0.571 1.00 90.19 106 GLY A CA 1
ATOM 831 C C . GLY A 1 106 ? 5.339 9.962 0.938 1.00 90.19 106 GLY A C 1
ATOM 832 O O . GLY A 1 106 ? 4.639 9.042 1.349 1.00 90.19 106 GLY A O 1
ATOM 833 N N . ARG A 1 107 ? 5.868 10.878 1.766 1.00 89.62 107 ARG A N 1
ATOM 834 C CA . ARG A 1 107 ? 5.787 10.784 3.242 1.00 89.62 107 ARG A CA 1
ATOM 835 C C . ARG A 1 107 ? 4.371 10.558 3.791 1.00 89.62 107 ARG A C 1
ATOM 837 O O . ARG A 1 107 ? 4.214 9.674 4.628 1.00 89.62 107 ARG A O 1
ATOM 844 N N . PRO A 1 108 ? 3.327 11.280 3.336 1.00 88.75 108 PRO A N 1
ATOM 845 C CA . PRO A 1 108 ? 1.961 11.035 3.803 1.00 88.75 108 PRO A CA 1
ATOM 846 C C . PRO A 1 108 ? 1.467 9.615 3.507 1.00 88.75 108 PRO A C 1
ATOM 848 O O . PRO A 1 108 ? 0.667 9.064 4.254 1.00 88.75 108 PRO A O 1
ATOM 851 N N . LEU A 1 109 ? 1.957 9.010 2.423 1.00 86.88 109 LEU A N 1
ATOM 852 C CA . LEU A 1 109 ? 1.544 7.689 1.962 1.00 86.88 109 LEU A CA 1
ATOM 853 C C . LEU A 1 109 ? 2.296 6.558 2.661 1.00 86.88 109 LEU A C 1
ATOM 855 O O . LEU A 1 109 ? 1.850 5.422 2.566 1.00 86.88 109 LEU A O 1
ATOM 859 N N . GLU A 1 110 ? 3.393 6.830 3.378 1.00 81.62 110 GLU A N 1
ATOM 860 C CA . GLU A 1 110 ? 4.196 5.796 4.047 1.00 81.62 110 GLU A CA 1
ATOM 861 C C . GLU A 1 110 ? 3.365 4.932 4.997 1.00 81.62 110 GLU A C 1
ATOM 863 O O . GLU A 1 110 ? 3.616 3.735 5.096 1.00 81.62 110 GLU A O 1
ATOM 868 N N . ARG A 1 111 ? 2.341 5.494 5.652 1.00 76.31 111 ARG A N 1
ATOM 869 C CA . ARG A 1 111 ? 1.457 4.714 6.531 1.00 76.31 111 ARG A CA 1
ATOM 870 C C . ARG A 1 111 ? 0.705 3.618 5.778 1.00 76.31 111 ARG A C 1
ATOM 872 O O . ARG A 1 111 ? 0.697 2.491 6.240 1.00 76.31 111 ARG A O 1
ATOM 879 N N . ILE A 1 112 ? 0.143 3.911 4.606 1.00 77.62 112 ILE A N 1
ATOM 880 C CA . ILE A 1 112 ? -0.567 2.897 3.806 1.00 77.62 112 ILE A CA 1
ATOM 881 C C . ILE A 1 112 ? 0.434 2.052 2.997 1.00 77.62 112 ILE A C 1
ATOM 883 O O . ILE A 1 112 ? 0.277 0.843 2.859 1.00 77.62 112 ILE A O 1
ATOM 887 N N . ASN A 1 113 ? 1.503 2.666 2.485 1.00 69.81 113 ASN A N 1
ATOM 888 C CA . ASN A 1 113 ? 2.478 2.024 1.602 1.00 69.81 113 ASN A CA 1
ATOM 889 C C . ASN A 1 113 ? 3.444 1.077 2.330 1.00 69.81 113 ASN A C 1
ATOM 891 O O . ASN A 1 113 ? 4.010 0.184 1.707 1.00 69.81 113 ASN A O 1
ATOM 895 N N . ASN A 1 114 ? 3.600 1.209 3.651 1.00 66.69 114 ASN A N 1
ATOM 896 C CA . ASN A 1 114 ? 4.264 0.197 4.478 1.00 66.69 114 ASN A CA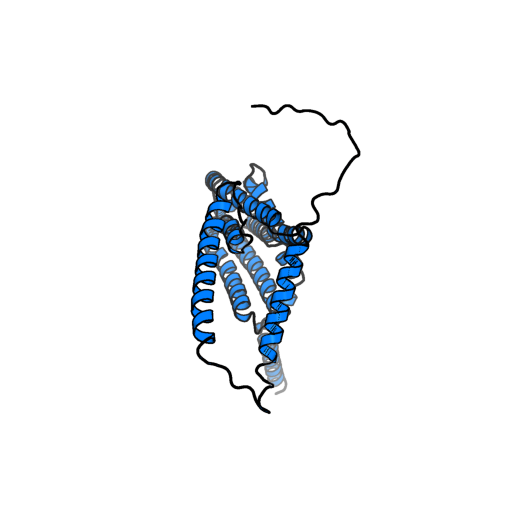 1
ATOM 897 C C . ASN A 1 114 ? 3.413 -1.060 4.678 1.00 66.69 114 ASN A C 1
ATOM 899 O O . ASN A 1 114 ? 3.727 -1.872 5.547 1.00 66.69 114 ASN A O 1
ATOM 903 N N . ASN A 1 115 ? 2.355 -1.226 3.875 1.00 68.19 115 ASN A N 1
ATOM 904 C CA . ASN A 1 115 ? 1.445 -2.351 3.943 1.00 68.19 115 ASN A CA 1
ATOM 905 C C . ASN A 1 115 ? 0.785 -2.473 5.325 1.00 68.19 115 ASN A C 1
ATOM 907 O O . ASN A 1 115 ? 0.380 -3.560 5.717 1.00 68.19 115 ASN A O 1
ATOM 911 N N . ASP A 1 116 ? 0.696 -1.383 6.088 1.00 76.69 116 ASP A N 1
ATOM 912 C CA . ASP A 1 116 ? -0.021 -1.381 7.354 1.00 76.69 116 ASP A CA 1
ATOM 913 C C . ASP A 1 116 ? -1.523 -1.438 7.050 1.00 76.69 116 ASP A C 1
ATOM 915 O O . ASP A 1 116 ? -2.053 -0.621 6.301 1.00 76.69 116 ASP A O 1
ATOM 919 N N . LEU A 1 117 ? -2.202 -2.435 7.605 1.00 76.56 117 LEU A N 1
ATOM 920 C CA . LEU A 1 117 ? -3.646 -2.651 7.473 1.00 76.56 117 LEU A CA 1
ATOM 921 C C . LEU A 1 117 ? -4.420 -2.117 8.690 1.00 76.56 117 LEU A C 1
ATOM 923 O O . LEU A 1 117 ? -5.629 -2.304 8.790 1.00 76.56 117 LEU A O 1
ATOM 927 N N . SER A 1 118 ? -3.722 -1.483 9.634 1.00 77.88 118 SER A N 1
ATOM 928 C CA . SER A 1 118 ? -4.244 -1.083 10.944 1.00 77.88 118 SER A CA 1
ATOM 929 C C . SER A 1 118 ? -4.119 0.411 11.249 1.00 77.88 118 SER A C 1
ATOM 931 O O . SER A 1 118 ? -4.329 0.833 12.387 1.00 77.88 118 SER A O 1
ATOM 933 N N . PHE A 1 119 ? -3.818 1.228 10.235 1.00 80.50 119 PHE A N 1
ATOM 934 C CA . PHE A 1 119 ? -3.611 2.674 10.386 1.00 80.50 119 PHE A CA 1
ATOM 935 C C . PHE A 1 119 ? -4.874 3.457 10.779 1.00 80.50 119 PHE A C 1
ATOM 937 O O . PHE A 1 119 ? -4.753 4.602 11.215 1.00 80.50 119 PHE A O 1
ATOM 944 N N . ALA A 1 120 ? -6.064 2.872 10.617 1.00 84.38 120 ALA A N 1
ATOM 945 C CA . ALA A 1 120 ? -7.329 3.435 11.075 1.00 84.38 120 ALA A CA 1
ATOM 946 C C . ALA A 1 120 ? -8.299 2.307 11.438 1.00 84.38 120 ALA A C 1
ATOM 948 O O . ALA A 1 120 ? -8.577 1.446 10.606 1.00 84.38 120 ALA A O 1
ATOM 949 N N . VAL A 1 121 ? -8.828 2.320 12.664 1.00 86.38 121 VAL A N 1
ATOM 950 C CA . VAL A 1 121 ? -9.828 1.335 13.123 1.00 86.38 121 VAL A CA 1
ATOM 951 C C . VAL A 1 121 ? -11.240 1.899 13.015 1.00 86.38 121 VAL A C 1
ATOM 953 O O . VAL A 1 121 ? -12.211 1.154 12.891 1.00 86.38 121 VAL A O 1
ATOM 956 N N . LYS A 1 122 ? -11.358 3.228 13.055 1.00 89.25 122 LYS A N 1
ATOM 957 C CA . LYS A 1 122 ? -12.631 3.943 12.993 1.00 89.25 122 LYS A CA 1
ATOM 958 C C . LYS A 1 122 ? -12.721 4.822 11.758 1.00 89.25 122 LYS A C 1
ATOM 960 O O . LYS A 1 122 ? -11.716 5.306 11.236 1.00 89.25 122 LYS A O 1
ATOM 965 N N . LYS A 1 123 ? -13.956 5.093 11.343 1.00 90.88 123 LYS A N 1
ATOM 966 C CA . LYS A 1 123 ? -14.247 5.974 10.213 1.00 90.88 123 LYS A CA 1
ATOM 967 C C . LYS A 1 123 ? -13.715 7.387 10.439 1.00 90.88 123 LYS A C 1
ATOM 969 O O . LYS A 1 123 ? -13.159 7.982 9.525 1.00 90.88 123 LYS A O 1
ATOM 974 N N . GLU A 1 124 ? -13.833 7.906 11.656 1.00 91.19 124 GLU A N 1
ATOM 975 C CA . GLU A 1 124 ? -13.388 9.257 11.999 1.00 91.19 124 GLU A CA 1
ATOM 976 C C . GLU A 1 124 ? -11.860 9.376 11.924 1.00 91.19 124 GLU A C 1
ATOM 978 O O . GLU A 1 124 ? -11.339 10.366 11.415 1.00 91.19 124 GLU A O 1
ATOM 983 N N . GLU A 1 125 ? -11.139 8.346 12.380 1.00 90.75 125 GLU A N 1
ATOM 984 C CA . GLU A 1 125 ? -9.676 8.261 12.262 1.00 90.75 125 GLU A CA 1
ATOM 985 C C . GLU A 1 125 ? -9.262 8.219 10.789 1.00 90.75 125 GLU A C 1
ATOM 987 O O . GLU A 1 125 ? -8.364 8.947 10.369 1.00 90.75 125 GLU A O 1
ATOM 992 N N . LEU A 1 126 ? -9.965 7.423 9.978 1.00 90.44 126 LEU A N 1
ATOM 993 C CA . LEU A 1 126 ? -9.712 7.331 8.546 1.00 90.44 126 LEU A CA 1
ATOM 994 C C . LEU A 1 126 ? -9.945 8.674 7.832 1.00 90.44 126 LEU A C 1
ATOM 996 O O . LEU A 1 126 ? -9.104 9.117 7.050 1.00 90.44 126 LEU A O 1
ATOM 1000 N N . GLN A 1 127 ? -11.048 9.358 8.140 1.00 90.81 127 GLN A N 1
ATOM 1001 C CA . GLN A 1 127 ? -11.389 10.662 7.565 1.00 90.81 127 GLN A CA 1
ATOM 1002 C C . GLN A 1 127 ? -10.361 11.748 7.902 1.00 90.81 127 GLN A C 1
ATOM 1004 O O . GLN A 1 127 ? -10.134 12.638 7.084 1.00 90.81 127 GLN A O 1
ATOM 1009 N N . GLN A 1 128 ? -9.705 11.669 9.063 1.00 92.31 128 GLN A N 1
ATOM 1010 C CA . GLN A 1 128 ? -8.622 12.588 9.425 1.00 92.31 128 GLN A CA 1
ATOM 1011 C C . GLN A 1 128 ? -7.350 12.366 8.598 1.00 92.31 128 GLN A C 1
ATOM 1013 O O . GLN A 1 128 ? -6.616 13.320 8.356 1.00 92.31 128 GLN A O 1
ATOM 1018 N N . LEU A 1 129 ? -7.094 11.137 8.140 1.00 91.50 129 LEU A N 1
ATOM 1019 C CA . LEU A 1 129 ? -5.908 10.793 7.345 1.00 91.50 129 LEU A CA 1
ATOM 1020 C C . LEU A 1 129 ? -6.096 11.043 5.842 1.00 91.50 129 LEU A C 1
ATOM 1022 O O . LEU A 1 129 ? -5.135 11.281 5.112 1.00 91.50 129 LEU A O 1
ATOM 1026 N N . CYS A 1 130 ? -7.335 11.011 5.359 1.00 93.50 130 CYS A N 1
ATOM 1027 C CA . CYS A 1 130 ? -7.645 11.165 3.941 1.00 93.50 130 CYS A CA 1
ATOM 1028 C C . CYS A 1 130 ? -7.115 12.446 3.269 1.00 93.50 130 CYS A C 1
ATOM 1030 O O . CYS A 1 130 ? -6.596 12.336 2.152 1.00 93.50 130 CYS A O 1
ATOM 1032 N N . PRO A 1 131 ? -7.168 13.637 3.899 1.00 94.94 131 PRO A N 1
ATOM 1033 C CA . PRO A 1 131 ? -6.566 14.845 3.338 1.00 94.94 131 PRO A CA 1
ATOM 1034 C C . PRO A 1 131 ? -5.067 14.691 3.055 1.00 94.94 131 PRO A C 1
ATOM 1036 O O . PRO A 1 131 ? -4.588 15.147 2.014 1.00 94.94 131 PRO A O 1
ATOM 1039 N N . ASP A 1 132 ? -4.339 14.003 3.936 1.00 92.94 132 ASP A N 1
ATOM 1040 C CA . ASP A 1 132 ? -2.901 13.772 3.802 1.00 92.94 132 ASP A CA 1
ATOM 1041 C C . ASP A 1 132 ? -2.605 12.816 2.640 1.00 92.94 132 ASP A C 1
ATOM 1043 O O . ASP A 1 132 ? -1.758 13.111 1.791 1.00 92.94 132 ASP A O 1
ATOM 1047 N N . PHE A 1 133 ? -3.353 11.712 2.530 1.00 92.62 133 PHE A N 1
ATOM 1048 C CA . PHE A 1 133 ? -3.196 10.757 1.429 1.00 92.62 133 PHE A CA 1
ATOM 1049 C C . PHE A 1 133 ? -3.513 11.383 0.071 1.00 92.62 133 PHE A C 1
ATOM 1051 O O . PHE A 1 133 ? -2.724 11.271 -0.869 1.00 92.62 133 PHE A O 1
ATOM 1058 N N . GLN A 1 134 ? -4.634 12.098 -0.034 1.00 94.12 134 GLN A N 1
ATOM 1059 C CA . GLN A 1 134 ? -5.033 12.773 -1.270 1.00 94.12 134 GLN A CA 1
ATOM 1060 C C . GLN A 1 134 ? -4.028 13.860 -1.666 1.00 94.12 134 GLN A C 1
ATOM 1062 O O . GLN A 1 134 ? -3.686 13.993 -2.845 1.00 94.12 134 GLN A O 1
ATOM 1067 N N . THR A 1 135 ? -3.504 14.605 -0.688 1.00 94.38 135 THR A N 1
ATOM 1068 C CA . THR A 1 135 ? -2.458 15.608 -0.920 1.00 94.38 135 THR A CA 1
ATOM 1069 C C . THR A 1 135 ? -1.168 14.959 -1.418 1.00 94.38 135 THR A C 1
ATOM 1071 O O . THR A 1 135 ? -0.583 15.447 -2.388 1.00 94.38 135 THR A O 1
ATOM 1074 N N . GLY A 1 136 ? -0.753 13.835 -0.825 1.00 93.44 136 GLY A N 1
ATOM 1075 C CA . GLY A 1 136 ? 0.393 13.047 -1.282 1.00 93.44 136 GLY A CA 1
ATOM 1076 C C . GLY A 1 136 ? 0.226 12.562 -2.725 1.00 93.44 136 GLY A C 1
ATOM 1077 O O . GLY A 1 136 ? 1.073 12.846 -3.575 1.00 93.44 136 GLY A O 1
ATOM 1078 N N . MET A 1 137 ? -0.911 11.933 -3.044 1.00 93.06 137 MET A N 1
ATOM 1079 C CA . MET A 1 137 ? -1.209 11.460 -4.403 1.00 93.06 137 MET A CA 1
ATOM 1080 C C . MET A 1 137 ? -1.210 12.602 -5.429 1.00 93.06 137 MET A C 1
ATOM 1082 O O . MET A 1 137 ? -0.588 12.493 -6.488 1.00 93.06 137 MET A O 1
ATOM 1086 N N . LYS A 1 138 ? -1.837 13.739 -5.104 1.00 94.06 138 LYS A N 1
ATOM 1087 C CA . LYS A 1 138 ? -1.859 14.928 -5.971 1.00 94.06 138 LYS A CA 1
ATOM 1088 C C . LYS A 1 138 ? -0.467 15.538 -6.160 1.00 94.06 138 LYS A C 1
ATOM 1090 O O . LYS A 1 138 ? -0.141 16.007 -7.254 1.00 94.06 138 LYS A O 1
ATOM 1095 N N . CYS A 1 139 ? 0.367 15.523 -5.120 1.00 95.00 139 CYS A N 1
ATOM 1096 C CA . CYS A 1 139 ? 1.760 15.964 -5.185 1.00 95.00 139 CYS A CA 1
ATOM 1097 C C . CYS A 1 139 ? 2.559 15.107 -6.173 1.00 95.00 139 CYS A C 1
ATOM 1099 O O . CYS A 1 139 ? 3.228 15.665 -7.044 1.00 95.00 139 CYS A O 1
ATOM 1101 N N . ILE A 1 140 ? 2.424 13.775 -6.103 1.00 92.62 140 ILE A N 1
ATOM 1102 C CA . ILE A 1 140 ? 3.068 12.841 -7.040 1.00 92.62 140 ILE A CA 1
ATOM 1103 C C . ILE A 1 140 ? 2.600 13.112 -8.474 1.00 92.62 140 ILE A C 1
ATOM 1105 O O . ILE A 1 140 ? 3.430 13.291 -9.361 1.00 92.62 140 ILE A O 1
ATOM 1109 N N . GLN A 1 141 ? 1.289 13.223 -8.707 1.00 92.38 141 GLN A N 1
ATOM 1110 C CA . GLN A 1 141 ? 0.746 13.515 -10.040 1.00 92.38 141 GLN A CA 1
ATOM 1111 C C . GLN A 1 141 ? 1.312 14.822 -10.609 1.00 92.38 141 GLN A C 1
ATOM 1113 O O . GLN A 1 141 ? 1.799 14.848 -11.738 1.00 92.38 141 GLN A O 1
ATOM 1118 N N . THR A 1 142 ? 1.331 15.886 -9.806 1.00 93.69 142 THR A N 1
ATOM 1119 C CA . THR A 1 142 ? 1.884 17.186 -10.212 1.00 93.69 142 THR A CA 1
ATOM 1120 C C . THR A 1 142 ? 3.385 17.084 -10.497 1.00 93.69 142 THR A C 1
ATOM 1122 O O . THR A 1 142 ? 3.851 17.584 -11.513 1.00 93.69 142 THR A O 1
ATOM 1125 N N . TYR A 1 143 ? 4.150 16.373 -9.662 1.00 93.12 143 TYR A N 1
ATOM 1126 C CA . TYR A 1 143 ? 5.573 16.123 -9.901 1.00 93.12 143 TYR A CA 1
ATOM 1127 C C . TYR A 1 143 ? 5.809 15.416 -11.241 1.00 93.12 143 TYR A C 1
ATOM 1129 O O . TYR A 1 143 ? 6.625 15.871 -12.037 1.00 93.12 143 TYR A O 1
ATOM 1137 N N . THR A 1 144 ? 5.067 14.344 -11.530 1.00 92.44 144 THR A N 1
ATOM 1138 C CA . THR A 1 144 ? 5.206 13.621 -12.806 1.00 92.44 144 THR A CA 1
ATOM 1139 C C . THR A 1 144 ? 4.800 14.476 -14.007 1.00 92.44 144 THR A C 1
ATOM 1141 O O . THR A 1 144 ? 5.352 14.323 -15.098 1.00 92.44 144 THR A O 1
ATOM 1144 N N . PHE A 1 145 ? 3.857 15.403 -13.817 1.00 92.81 145 PHE A N 1
ATOM 1145 C CA . PHE A 1 145 ? 3.457 16.344 -14.851 1.00 92.81 145 PHE A CA 1
ATOM 1146 C C . PHE A 1 145 ? 4.548 17.381 -15.141 1.00 92.81 145 PHE A C 1
ATOM 1148 O O . PHE A 1 145 ? 4.880 17.615 -16.301 1.00 92.81 145 PHE A O 1
ATOM 1155 N N . ASP A 1 146 ? 5.126 17.963 -14.094 1.00 92.88 146 ASP A N 1
ATOM 1156 C CA . ASP A 1 146 ? 6.118 19.030 -14.222 1.00 92.88 146 ASP A CA 1
ATOM 1157 C C . ASP A 1 146 ? 7.492 18.512 -14.666 1.00 92.88 146 ASP A C 1
ATOM 1159 O O . ASP A 1 146 ? 8.213 19.193 -15.389 1.00 92.88 146 ASP A O 1
ATOM 1163 N N . CYS A 1 147 ? 7.880 17.327 -14.183 1.00 92.62 147 CYS A N 1
ATOM 1164 C CA . CYS A 1 147 ? 9.276 16.887 -14.170 1.00 92.62 147 CYS A CA 1
ATOM 1165 C C . CYS A 1 147 ? 9.575 15.685 -15.068 1.00 92.62 147 CYS A C 1
ATOM 1167 O O . CYS A 1 147 ? 10.743 15.328 -15.220 1.00 92.62 147 CYS A O 1
ATOM 1169 N N . MET A 1 148 ? 8.558 15.041 -15.650 1.00 92.06 148 MET A N 1
ATOM 1170 C CA . MET A 1 148 ? 8.742 13.853 -16.489 1.00 92.06 148 MET A CA 1
ATOM 1171 C C . MET A 1 148 ? 8.182 14.046 -17.895 1.00 92.06 148 MET A C 1
ATOM 1173 O O . MET A 1 148 ? 7.135 14.669 -18.098 1.00 92.06 148 MET A O 1
ATOM 1177 N N . GLN A 1 149 ? 8.866 13.431 -18.861 1.00 92.69 149 GLN A N 1
ATOM 1178 C CA . GLN A 1 149 ? 8.381 13.296 -20.234 1.00 92.69 149 GLN A CA 1
ATOM 1179 C C . GLN A 1 149 ? 7.209 12.309 -20.299 1.00 92.69 149 GLN A C 1
ATOM 1181 O O . GLN A 1 149 ? 7.078 11.444 -19.437 1.00 92.69 149 GLN A O 1
ATOM 1186 N N . GLU A 1 150 ? 6.393 12.391 -21.349 1.00 91.56 150 GLU A N 1
ATOM 1187 C CA . GLU A 1 150 ? 5.162 11.601 -21.520 1.00 91.56 150 GLU A CA 1
ATOM 1188 C C . GLU A 1 150 ? 5.351 10.097 -21.254 1.00 91.56 150 GLU A C 1
ATOM 1190 O O . GLU A 1 150 ? 4.730 9.553 -20.345 1.00 91.56 150 GLU A O 1
ATOM 1195 N N . LYS A 1 151 ? 6.300 9.439 -21.933 1.00 89.25 151 LYS A N 1
ATOM 1196 C CA . LYS A 1 151 ? 6.567 8.000 -21.729 1.00 89.25 151 LYS A CA 1
ATOM 1197 C C . LYS A 1 151 ? 7.064 7.659 -20.322 1.00 89.25 151 LYS A C 1
ATOM 1199 O O . LYS A 1 151 ? 6.733 6.610 -19.775 1.00 89.25 151 LYS A O 1
ATOM 1204 N N . GLN A 1 152 ? 7.885 8.530 -19.733 1.00 87.31 152 GLN A N 1
ATOM 1205 C CA . GLN A 1 152 ? 8.386 8.334 -18.369 1.00 87.31 152 GLN A CA 1
ATOM 1206 C C . GLN A 1 152 ? 7.251 8.473 -17.354 1.00 87.31 152 GLN A C 1
ATOM 1208 O O . GLN A 1 152 ? 7.162 7.680 -16.422 1.00 87.31 152 GLN A O 1
ATOM 1213 N N . ARG A 1 153 ? 6.361 9.443 -17.574 1.00 91.12 153 ARG A N 1
ATOM 1214 C CA . ARG A 1 153 ? 5.163 9.679 -16.773 1.00 91.12 153 ARG A CA 1
ATOM 1215 C C . ARG A 1 153 ? 4.203 8.501 -16.837 1.00 91.12 153 ARG A C 1
ATOM 1217 O O . ARG A 1 153 ? 3.726 8.083 -15.791 1.00 91.12 153 ARG A O 1
ATOM 1224 N N . GLU A 1 154 ? 3.942 7.947 -18.021 1.00 88.31 154 GLU A N 1
ATOM 1225 C CA . GLU A 1 154 ? 3.106 6.747 -18.167 1.00 88.31 154 GLU A CA 1
ATOM 1226 C C . GLU A 1 154 ? 3.651 5.592 -17.326 1.00 88.31 154 GLU A C 1
ATOM 1228 O O . GLU A 1 154 ? 2.927 5.031 -16.506 1.00 88.31 154 GLU A O 1
ATOM 1233 N N . HIS A 1 155 ? 4.947 5.292 -17.457 1.00 86.06 155 HIS A N 1
ATOM 1234 C CA . HIS A 1 155 ? 5.577 4.219 -16.692 1.00 86.06 155 HIS A CA 1
ATOM 1235 C C . HIS A 1 155 ? 5.569 4.492 -15.182 1.00 86.06 155 HIS A C 1
ATOM 1237 O O . HIS A 1 155 ? 5.271 3.602 -14.389 1.00 86.06 155 HIS A O 1
ATOM 1243 N N . PHE A 1 156 ? 5.858 5.728 -14.774 1.00 88.06 156 PHE A N 1
ATOM 1244 C CA . PHE A 1 156 ? 5.871 6.113 -13.368 1.00 88.06 156 PHE A CA 1
ATOM 1245 C C . PHE A 1 156 ? 4.473 6.064 -12.743 1.00 88.06 156 PHE A C 1
ATOM 1247 O O . PHE A 1 156 ? 4.312 5.602 -11.616 1.00 88.06 156 PHE A O 1
ATOM 1254 N N . ASN A 1 157 ? 3.442 6.488 -13.474 1.00 87.75 157 ASN A N 1
ATOM 1255 C CA . ASN A 1 157 ? 2.064 6.457 -12.993 1.00 87.75 157 ASN A CA 1
ATOM 1256 C C . ASN A 1 157 ? 1.581 5.029 -12.720 1.00 87.75 157 ASN A C 1
ATOM 1258 O O . ASN A 1 157 ? 0.803 4.829 -11.790 1.00 87.75 157 ASN A O 1
ATOM 1262 N N . LEU A 1 158 ? 2.088 4.028 -13.451 1.00 86.38 158 LEU A N 1
ATOM 1263 C CA . LEU A 1 158 ? 1.806 2.620 -13.154 1.00 86.38 158 LEU A CA 1
ATOM 1264 C C . LEU A 1 158 ? 2.307 2.204 -11.763 1.00 86.38 158 LEU A C 1
ATOM 1266 O O . LEU A 1 158 ? 1.685 1.352 -11.133 1.00 86.38 158 LEU A O 1
ATOM 1270 N N . LEU A 1 159 ? 3.381 2.815 -11.250 1.00 84.31 159 LEU A N 1
ATOM 1271 C CA . LEU A 1 159 ? 3.928 2.493 -9.924 1.00 84.31 159 LEU A CA 1
ATOM 1272 C C . LEU A 1 159 ? 2.951 2.816 -8.798 1.00 84.31 159 LEU A C 1
ATOM 1274 O O . LEU A 1 159 ? 2.896 2.077 -7.820 1.00 84.31 159 LEU A O 1
ATOM 1278 N N . TYR A 1 160 ? 2.185 3.896 -8.957 1.00 82.94 160 TYR A N 1
ATOM 1279 C CA . TYR A 1 160 ? 1.293 4.433 -7.930 1.00 82.94 160 TYR A CA 1
ATOM 1280 C C . TYR A 1 160 ? -0.190 4.267 -8.268 1.00 82.94 160 TYR A C 1
ATOM 1282 O O . TYR A 1 160 ? -1.035 4.692 -7.486 1.00 82.94 160 TYR A O 1
ATOM 1290 N N . ALA A 1 161 ? -0.536 3.661 -9.408 1.00 87.25 161 ALA A N 1
ATOM 1291 C CA . ALA A 1 161 ? -1.924 3.496 -9.835 1.00 87.25 161 ALA A CA 1
ATOM 1292 C C . ALA A 1 161 ? -2.755 2.699 -8.815 1.00 87.25 161 ALA A C 1
ATOM 1294 O O . ALA A 1 161 ? -3.850 3.129 -8.457 1.00 87.25 161 ALA A O 1
ATOM 1295 N N . GLY A 1 162 ? -2.207 1.587 -8.306 1.00 87.31 162 GLY A N 1
ATOM 1296 C CA . GLY A 1 162 ? -2.853 0.762 -7.280 1.00 87.31 162 GLY A CA 1
ATOM 1297 C C . GLY A 1 162 ? -3.088 1.536 -5.983 1.00 87.31 162 GLY A C 1
ATOM 1298 O O . GLY A 1 162 ? -4.221 1.628 -5.514 1.00 87.31 162 GLY A O 1
ATOM 1299 N N . THR A 1 163 ? -2.047 2.204 -5.476 1.00 88.12 163 THR A N 1
ATOM 1300 C CA . THR A 1 163 ? -2.131 3.077 -4.295 1.00 88.12 163 THR A CA 1
ATOM 1301 C C . THR A 1 163 ? -3.147 4.202 -4.482 1.00 88.12 163 THR A C 1
ATOM 1303 O O . THR A 1 163 ? -3.969 4.434 -3.602 1.00 88.12 163 THR A O 1
ATOM 1306 N N . ASN A 1 164 ? -3.137 4.881 -5.635 1.00 89.94 164 ASN A N 1
ATOM 1307 C CA . ASN A 1 164 ? -4.092 5.944 -5.943 1.00 89.94 164 ASN A CA 1
ATOM 1308 C C . ASN A 1 164 ? -5.528 5.421 -5.898 1.00 89.94 164 ASN A C 1
ATOM 1310 O O . ASN A 1 164 ? -6.399 6.066 -5.326 1.00 89.94 164 ASN A O 1
ATOM 1314 N N . GLN A 1 165 ? -5.772 4.251 -6.492 1.00 90.81 165 GLN A N 1
ATOM 1315 C CA . GLN A 1 165 ? -7.093 3.640 -6.506 1.00 90.81 165 GLN A CA 1
ATOM 1316 C C . GLN A 1 165 ? -7.562 3.297 -5.087 1.00 90.81 165 GLN A C 1
ATOM 1318 O O . GLN A 1 165 ? -8.679 3.654 -4.722 1.00 90.81 165 GLN A O 1
ATOM 1323 N N . VAL A 1 166 ? -6.701 2.675 -4.272 1.00 90.44 166 VAL A N 1
ATOM 1324 C CA . VAL A 1 166 ? -7.014 2.360 -2.869 1.00 90.44 166 VAL A CA 1
ATOM 1325 C C . VAL A 1 166 ? -7.305 3.633 -2.077 1.00 90.44 166 VAL A C 1
ATOM 1327 O O . VAL A 1 166 ? -8.313 3.683 -1.384 1.00 90.44 166 VAL A O 1
ATOM 1330 N N . VAL A 1 167 ? -6.485 4.683 -2.208 1.00 91.56 167 VAL A N 1
ATOM 1331 C CA . VAL A 1 167 ? -6.708 5.969 -1.523 1.00 91.56 167 VAL A CA 1
ATOM 1332 C C . VAL A 1 167 ? -8.052 6.582 -1.916 1.00 91.56 167 VAL A C 1
ATOM 1334 O O . VAL A 1 167 ? -8.784 7.048 -1.047 1.00 91.56 167 VAL A O 1
ATOM 1337 N N . MET A 1 168 ? -8.400 6.577 -3.205 1.00 91.81 168 MET A N 1
ATOM 1338 C CA . MET A 1 168 ? -9.662 7.152 -3.680 1.00 91.81 168 MET A CA 1
ATOM 1339 C C . MET A 1 168 ? -10.883 6.380 -3.169 1.00 91.81 168 MET A C 1
ATOM 1341 O O . MET A 1 168 ? -11.828 7.008 -2.703 1.00 91.81 168 MET A O 1
ATOM 1345 N N . GLU A 1 169 ? -10.856 5.047 -3.220 1.00 93.44 169 GLU A N 1
ATOM 1346 C CA . GLU A 1 169 ? -11.960 4.200 -2.747 1.00 93.44 169 GLU A CA 1
ATOM 1347 C C . GLU A 1 169 ? -12.091 4.207 -1.221 1.00 93.44 169 GLU A C 1
ATOM 1349 O O . GLU A 1 169 ? -13.198 4.173 -0.696 1.00 93.44 169 GLU A O 1
ATOM 1354 N N . LEU A 1 170 ? -10.971 4.266 -0.499 1.00 92.06 170 LEU A N 1
ATOM 1355 C CA . LEU A 1 170 ? -10.962 4.266 0.959 1.00 92.06 170 LEU A CA 1
ATOM 1356 C C . LEU A 1 170 ? -11.424 5.613 1.539 1.00 92.06 170 LEU A C 1
ATOM 1358 O O . LEU A 1 170 ? -12.080 5.659 2.579 1.00 92.06 170 LEU A O 1
ATOM 1362 N N . CYS A 1 171 ? -11.095 6.716 0.864 1.00 93.38 171 CYS A N 1
ATOM 1363 C CA . CYS A 1 171 ? -11.433 8.070 1.304 1.00 93.38 171 CYS A CA 1
ATOM 1364 C C . CYS A 1 171 ? -12.775 8.594 0.792 1.00 93.38 171 CYS A C 1
ATOM 1366 O O . CYS A 1 171 ? -13.107 9.756 1.034 1.00 93.38 171 CYS A O 1
ATOM 1368 N N . GLN A 1 172 ? -13.540 7.762 0.091 1.00 92.38 172 GLN A N 1
ATOM 1369 C CA . GLN A 1 172 ? -14.908 8.055 -0.310 1.00 92.38 172 GLN A CA 1
ATOM 1370 C C . GLN A 1 172 ? -15.856 7.116 0.427 1.00 92.38 172 GLN A C 1
ATOM 1372 O O . GLN A 1 172 ? -15.567 5.934 0.592 1.00 92.38 172 GLN A O 1
ATOM 1377 N N . ASP A 1 173 ? -16.990 7.650 0.878 1.00 92.62 173 ASP A N 1
ATOM 1378 C CA . ASP A 1 173 ? -18.041 6.821 1.463 1.00 92.62 173 ASP A CA 1
ATOM 1379 C C . ASP A 1 173 ? -18.518 5.803 0.418 1.00 92.62 173 ASP A C 1
ATOM 1381 O O . ASP A 1 173 ? -18.901 6.171 -0.696 1.00 92.62 173 ASP A O 1
ATOM 1385 N N . GLY A 1 174 ? -18.483 4.518 0.766 1.00 93.44 174 GLY A N 1
ATOM 1386 C CA . GLY A 1 174 ? -18.819 3.454 -0.167 1.00 93.44 174 GLY A CA 1
ATOM 1387 C C . GLY A 1 174 ? -18.468 2.057 0.344 1.00 93.44 174 GLY A C 1
ATOM 1388 O O . GLY A 1 174 ? -17.852 1.911 1.401 1.00 93.44 174 GLY A O 1
ATOM 1389 N N . PRO A 1 175 ? -18.805 1.017 -0.439 1.00 94.69 175 PRO A N 1
ATOM 1390 C CA . PRO A 1 175 ? -18.712 -0.375 0.001 1.00 94.69 175 PRO A CA 1
ATOM 1391 C C . PRO A 1 175 ? -17.281 -0.809 0.334 1.00 94.69 175 PRO A C 1
ATOM 1393 O O . PRO A 1 175 ? -17.083 -1.629 1.220 1.00 94.69 175 PRO A O 1
ATOM 1396 N N . TYR A 1 176 ? -16.273 -0.251 -0.345 1.00 93.31 176 TYR A N 1
ATOM 1397 C CA . TYR A 1 176 ? -14.877 -0.581 -0.061 1.00 93.31 176 TYR A CA 1
ATOM 1398 C C . TYR A 1 176 ? -14.401 -0.013 1.283 1.00 93.31 176 TYR A C 1
ATOM 1400 O O . TYR A 1 176 ? -13.692 -0.692 2.022 1.00 93.31 176 TYR A O 1
ATOM 1408 N N . GLN A 1 177 ? -14.814 1.213 1.623 1.00 93.50 177 GLN A N 1
ATOM 1409 C CA . GLN A 1 177 ? -14.532 1.804 2.930 1.00 93.50 177 GLN A CA 1
ATOM 1410 C C . GLN A 1 177 ? -15.205 0.998 4.048 1.00 93.50 177 GLN A C 1
ATOM 1412 O O . GLN A 1 177 ? -14.567 0.709 5.060 1.00 93.50 177 GLN A O 1
ATOM 1417 N N . ASP A 1 178 ? -16.466 0.608 3.850 1.00 94.00 178 ASP A N 1
ATOM 1418 C CA . ASP A 1 178 ? -17.213 -0.197 4.819 1.00 94.00 178 ASP A CA 1
ATOM 1419 C C . ASP A 1 178 ? -16.552 -1.569 5.035 1.00 94.00 178 ASP A C 1
ATOM 1421 O O . ASP A 1 178 ? -16.373 -1.999 6.176 1.00 94.00 178 ASP A O 1
ATOM 1425 N N . GLU A 1 179 ? -16.110 -2.223 3.956 1.00 94.38 179 GLU A N 1
ATOM 1426 C CA . GLU A 1 179 ? -15.399 -3.504 4.029 1.00 94.38 179 GLU A CA 1
ATOM 1427 C C . GLU A 1 179 ? -14.041 -3.366 4.735 1.00 94.38 179 GLU A C 1
ATOM 1429 O O . GLU A 1 179 ? -13.701 -4.174 5.599 1.00 94.38 179 GLU A O 1
ATOM 1434 N N . PHE A 1 180 ? -13.282 -2.302 4.457 1.00 93.44 180 PHE A N 1
ATOM 1435 C CA . PHE A 1 180 ? -12.042 -2.023 5.186 1.00 93.44 180 PHE A CA 1
ATOM 1436 C C . PHE A 1 180 ? -12.298 -1.868 6.691 1.00 93.44 180 PHE A C 1
ATOM 1438 O O . PHE A 1 180 ? -11.636 -2.512 7.508 1.00 93.44 180 PHE A O 1
ATOM 1445 N N . LEU A 1 181 ? -13.288 -1.054 7.068 1.00 93.50 181 LEU A N 1
ATOM 1446 C CA . LEU A 1 181 ? -13.629 -0.793 8.468 1.00 93.50 181 LEU A CA 1
ATOM 1447 C C . LEU A 1 181 ? -14.173 -2.034 9.188 1.00 93.50 181 LEU A C 1
ATOM 1449 O O . LEU A 1 181 ? -13.970 -2.176 10.393 1.00 93.50 181 LEU A O 1
ATOM 1453 N N . LYS A 1 182 ? -14.814 -2.963 8.471 1.00 94.69 182 LYS A N 1
ATOM 1454 C CA . LYS A 1 182 ? -15.231 -4.269 9.003 1.00 94.69 182 LYS A CA 1
ATOM 1455 C C . LYS A 1 182 ? -14.031 -5.112 9.452 1.00 94.69 182 LYS A C 1
ATOM 1457 O O . LYS A 1 182 ? -14.104 -5.771 10.491 1.00 94.69 182 LYS A O 1
ATOM 1462 N N . HIS A 1 183 ? -12.923 -5.081 8.711 1.00 94.75 183 HIS A N 1
ATOM 1463 C CA . HIS A 1 183 ? -11.726 -5.878 9.005 1.00 94.75 183 HIS A CA 1
ATOM 1464 C C . HIS A 1 183 ? -10.715 -5.179 9.924 1.00 94.75 183 HIS A C 1
ATOM 1466 O O . HIS A 1 183 ? -9.982 -5.848 10.665 1.00 94.75 183 HIS A O 1
ATOM 1472 N N . ALA A 1 184 ? -10.699 -3.845 9.926 1.00 93.06 184 ALA A N 1
ATOM 1473 C CA . ALA A 1 184 ? -9.719 -3.034 10.642 1.00 93.06 184 ALA A CA 1
ATOM 1474 C C . ALA A 1 184 ? -9.563 -3.361 12.147 1.00 93.06 184 ALA A C 1
ATOM 1476 O O . ALA A 1 184 ? -8.420 -3.448 12.604 1.00 93.06 184 ALA A O 1
ATOM 1477 N N . PRO A 1 185 ? -10.627 -3.627 12.940 1.00 93.00 185 PRO A N 1
ATOM 1478 C CA . PRO A 1 185 ? -10.476 -3.938 14.364 1.00 93.00 185 PRO A CA 1
ATOM 1479 C C . PRO A 1 185 ? -9.638 -5.190 14.634 1.00 93.00 185 PRO A C 1
ATOM 1481 O O . PRO A 1 185 ? -8.815 -5.201 15.551 1.00 93.00 185 PRO A O 1
ATOM 1484 N N . CYS A 1 186 ? -9.818 -6.249 13.836 1.00 94.62 186 CYS A N 1
ATOM 1485 C CA . CYS A 1 186 ? -9.008 -7.453 14.001 1.00 94.62 186 CYS A CA 1
ATOM 1486 C C . CYS A 1 186 ? -7.592 -7.248 13.460 1.00 94.62 186 CYS A C 1
ATOM 1488 O O . CYS A 1 186 ? -6.632 -7.658 14.112 1.00 94.62 186 CYS A O 1
ATOM 1490 N N . MET A 1 187 ? -7.458 -6.547 12.329 1.00 92.62 187 MET A N 1
ATOM 1491 C CA . MET A 1 187 ? -6.155 -6.205 11.752 1.00 92.62 187 MET A CA 1
ATOM 1492 C C . MET A 1 187 ? -5.284 -5.393 12.714 1.00 92.62 187 MET A C 1
ATOM 1494 O O . MET A 1 187 ? -4.091 -5.654 12.827 1.00 92.62 187 MET A O 1
ATOM 1498 N N . HIS A 1 188 ? -5.885 -4.485 13.482 1.00 92.44 188 HIS A N 1
ATOM 1499 C CA . HIS A 1 188 ? -5.195 -3.746 14.536 1.00 92.44 188 HIS A CA 1
ATOM 1500 C C . HIS A 1 188 ? -4.701 -4.638 15.674 1.00 92.44 188 HIS A C 1
ATOM 1502 O O . HIS A 1 188 ? -3.588 -4.469 16.161 1.00 92.44 188 HIS A O 1
ATOM 1508 N N . LYS A 1 189 ? -5.484 -5.647 16.066 1.00 92.19 189 LYS A N 1
ATOM 1509 C CA . LYS A 1 189 ? -5.070 -6.601 17.100 1.00 92.19 189 LYS A CA 1
ATOM 1510 C C . LYS A 1 189 ? -3.876 -7.460 16.665 1.00 92.19 189 LYS A C 1
ATOM 1512 O O . LYS A 1 189 ? -3.017 -7.739 17.493 1.00 92.19 189 LYS A O 1
ATOM 1517 N N . VAL A 1 190 ? -3.838 -7.882 15.399 1.00 92.88 190 VAL A N 1
ATOM 1518 C CA . VAL A 1 190 ? -2.774 -8.740 14.834 1.00 92.88 190 VAL A CA 1
ATOM 1519 C C . VAL A 1 190 ? -1.593 -7.943 14.259 1.00 92.88 190 VAL A C 1
ATOM 1521 O O . VAL A 1 190 ? -0.652 -8.527 13.719 1.00 92.88 190 VAL A O 1
ATOM 1524 N N . GLN A 1 191 ? -1.617 -6.609 14.370 1.00 90.00 191 GLN A N 1
ATOM 1525 C CA . GLN A 1 191 ? -0.566 -5.719 13.870 1.00 90.00 191 GLN A CA 1
ATOM 1526 C C . GLN A 1 191 ? 0.848 -6.150 14.313 1.00 90.00 191 GLN A C 1
ATOM 1528 O O . GLN A 1 191 ? 1.720 -6.219 13.445 1.00 90.00 191 GLN A O 1
ATOM 1533 N N . PRO A 1 192 ? 1.120 -6.501 15.589 1.00 90.81 192 PRO A N 1
ATOM 1534 C CA . PRO A 1 192 ? 2.476 -6.853 16.014 1.00 90.81 192 PRO A CA 1
ATOM 1535 C C . PRO A 1 192 ? 3.033 -8.096 15.309 1.00 90.81 192 PRO A C 1
ATOM 1537 O O . PRO A 1 192 ? 4.196 -8.110 14.906 1.00 90.81 192 PRO A O 1
ATOM 1540 N N . GLU A 1 193 ? 2.224 -9.144 15.146 1.00 90.19 193 GLU A N 1
ATOM 1541 C CA . GLU A 1 193 ? 2.622 -10.376 14.461 1.00 90.19 193 GLU A CA 1
ATOM 1542 C C . GLU A 1 193 ? 2.738 -10.167 12.956 1.00 90.19 193 GLU A C 1
ATOM 1544 O O . GLU A 1 193 ? 3.671 -10.664 12.325 1.00 90.19 193 GLU A O 1
ATOM 1549 N N . TYR A 1 194 ? 1.820 -9.389 12.394 1.00 87.25 194 TYR A N 1
ATOM 1550 C CA . TYR A 1 194 ? 1.854 -8.988 11.000 1.00 87.25 194 TYR A CA 1
ATOM 1551 C C . TYR A 1 194 ? 3.132 -8.192 10.663 1.00 87.25 194 TYR A C 1
ATOM 1553 O O . TYR A 1 194 ? 3.822 -8.487 9.683 1.00 87.25 194 TYR A O 1
ATOM 1561 N N . GLU A 1 195 ? 3.530 -7.245 11.517 1.00 89.00 195 GLU A N 1
ATOM 1562 C CA . GLU A 1 195 ? 4.763 -6.470 11.349 1.00 89.00 195 GLU A CA 1
ATOM 1563 C C . GLU A 1 195 ? 6.022 -7.344 11.315 1.00 89.00 195 GLU A C 1
ATOM 1565 O O . GLU A 1 195 ? 7.009 -6.968 10.680 1.00 89.00 195 GLU A O 1
ATOM 1570 N N . LEU A 1 196 ? 6.032 -8.502 11.985 1.00 91.25 196 LEU A N 1
ATOM 1571 C CA . LEU A 1 196 ? 7.173 -9.421 11.928 1.00 91.25 196 LEU A CA 1
ATOM 1572 C C . LEU A 1 196 ? 7.372 -9.977 10.513 1.00 91.25 196 LEU A C 1
ATOM 1574 O O . LEU A 1 196 ? 8.518 -10.086 10.065 1.00 91.25 196 LEU A O 1
ATOM 1578 N N . CYS A 1 197 ? 6.280 -10.265 9.797 1.00 91.12 197 CYS A N 1
ATOM 1579 C CA . CYS A 1 197 ? 6.326 -10.684 8.397 1.00 91.12 197 CYS A CA 1
ATOM 1580 C C . CYS A 1 197 ? 6.945 -9.581 7.525 1.00 91.12 197 CYS A C 1
ATOM 1582 O O . CYS A 1 197 ? 7.875 -9.837 6.756 1.00 91.12 197 CYS A O 1
ATOM 1584 N N . TYR A 1 198 ? 6.495 -8.334 7.691 1.00 88.31 198 TYR A N 1
ATOM 1585 C CA . TYR A 1 198 ? 7.004 -7.206 6.907 1.00 88.31 198 TYR A CA 1
ATOM 1586 C C . TYR A 1 198 ? 8.461 -6.850 7.246 1.00 88.31 198 TYR A C 1
ATOM 1588 O O . TYR A 1 198 ? 9.271 -6.628 6.346 1.00 88.31 198 TYR A O 1
ATOM 1596 N N . LYS A 1 199 ? 8.854 -6.890 8.528 1.00 90.12 199 LYS A N 1
ATOM 1597 C CA . LYS A 1 199 ? 10.245 -6.659 8.969 1.00 90.12 199 LYS A CA 1
ATOM 1598 C C . LYS A 1 199 ? 11.226 -7.639 8.331 1.00 90.12 199 LYS A C 1
ATOM 1600 O O . LYS A 1 199 ? 12.372 -7.272 8.071 1.00 90.12 199 LYS A O 1
ATOM 1605 N N . LYS A 1 200 ? 10.807 -8.882 8.072 1.00 89.44 200 LYS A N 1
ATOM 1606 C CA . LYS A 1 200 ? 11.635 -9.854 7.347 1.00 89.44 200 LYS A CA 1
ATOM 1607 C C . LYS A 1 200 ? 11.880 -9.405 5.906 1.00 89.44 200 LYS A C 1
ATOM 1609 O O . LYS A 1 200 ? 13.032 -9.371 5.480 1.00 89.44 200 LYS A O 1
ATOM 1614 N N . TYR A 1 201 ? 10.829 -8.987 5.204 1.00 88.44 201 TYR A N 1
ATOM 1615 C CA . TYR A 1 201 ? 10.937 -8.456 3.845 1.00 88.44 201 TYR A CA 1
ATOM 1616 C C . TYR A 1 201 ? 11.798 -7.187 3.779 1.00 88.44 201 TYR A C 1
ATOM 1618 O O . TYR A 1 201 ? 12.689 -7.091 2.938 1.00 88.44 201 TYR A O 1
ATOM 1626 N N . GLN A 1 202 ? 11.622 -6.254 4.720 1.00 88.31 202 GLN A N 1
ATOM 1627 C CA . GLN A 1 202 ? 12.448 -5.045 4.804 1.00 88.31 202 GLN A CA 1
ATOM 1628 C C . GLN A 1 202 ? 13.942 -5.363 4.927 1.00 88.31 202 GLN A C 1
ATOM 1630 O O . GLN A 1 202 ? 14.754 -4.743 4.243 1.00 88.31 202 GLN A O 1
ATOM 1635 N N . LYS A 1 203 ? 14.314 -6.349 5.755 1.00 89.75 203 LYS A N 1
ATOM 1636 C CA . LYS A 1 203 ? 15.712 -6.794 5.872 1.00 89.75 203 LYS A CA 1
ATOM 1637 C C . LYS A 1 203 ? 16.243 -7.324 4.543 1.00 89.75 203 LYS A C 1
ATOM 1639 O O . LYS A 1 203 ? 17.348 -6.961 4.155 1.00 89.75 203 LYS A O 1
ATOM 1644 N N . THR A 1 204 ? 15.456 -8.123 3.819 1.00 86.25 204 THR A N 1
ATOM 1645 C CA . THR A 1 204 ? 15.832 -8.611 2.483 1.00 86.25 204 THR A CA 1
ATOM 1646 C C . THR A 1 204 ? 16.082 -7.457 1.512 1.00 86.25 204 THR A C 1
ATOM 1648 O O . THR A 1 204 ? 17.109 -7.448 0.836 1.00 86.25 204 THR A O 1
ATOM 1651 N N . THR A 1 205 ? 15.201 -6.454 1.475 1.00 86.38 205 THR A N 1
ATOM 1652 C CA . THR A 1 205 ? 15.367 -5.276 0.609 1.00 86.38 205 THR A CA 1
ATOM 1653 C C . THR A 1 205 ? 16.615 -4.470 0.979 1.00 86.38 205 THR A C 1
ATOM 1655 O O . THR A 1 205 ? 17.416 -4.152 0.103 1.00 86.38 205 THR A O 1
ATOM 1658 N N . GLN A 1 206 ? 16.853 -4.231 2.272 1.00 88.25 206 GLN A N 1
ATOM 1659 C CA . GLN A 1 206 ? 18.053 -3.536 2.758 1.00 88.25 206 GLN A CA 1
ATOM 1660 C C . GLN A 1 206 ? 19.342 -4.292 2.415 1.00 88.25 206 GLN A C 1
ATOM 1662 O O . GLN A 1 206 ? 20.350 -3.688 2.049 1.00 88.25 206 GLN A O 1
ATOM 1667 N N . GLU A 1 207 ? 19.336 -5.622 2.511 1.00 87.06 207 GLU A N 1
ATOM 1668 C CA . GLU A 1 207 ? 20.484 -6.437 2.122 1.00 87.06 207 GLU A CA 1
ATOM 1669 C C . GLU A 1 207 ? 20.768 -6.360 0.621 1.00 87.06 207 GLU A C 1
ATOM 1671 O O . GLU A 1 207 ? 21.935 -6.295 0.233 1.00 87.06 207 GLU A O 1
ATOM 1676 N N . ILE A 1 208 ? 19.729 -6.345 -0.219 1.00 85.00 208 ILE A N 1
ATOM 1677 C CA . ILE A 1 208 ? 19.868 -6.172 -1.669 1.00 85.00 208 ILE A CA 1
ATOM 1678 C C . ILE A 1 208 ? 20.477 -4.802 -1.978 1.00 85.00 208 ILE A C 1
ATOM 1680 O O . ILE A 1 208 ? 21.471 -4.733 -2.701 1.00 85.00 208 ILE A O 1
ATOM 1684 N N . GLU A 1 209 ? 19.954 -3.736 -1.368 1.00 83.44 209 GLU A N 1
ATOM 1685 C CA . GLU A 1 209 ? 20.478 -2.375 -1.527 1.00 83.44 209 GLU A CA 1
ATOM 1686 C C . GLU A 1 209 ? 21.951 -2.276 -1.112 1.00 83.44 209 GLU A C 1
ATOM 1688 O O . GLU A 1 209 ? 22.764 -1.651 -1.796 1.00 83.44 209 GLU A O 1
ATOM 1693 N N . ARG A 1 210 ? 22.342 -2.955 -0.027 1.00 84.19 210 ARG A N 1
ATOM 1694 C CA . ARG A 1 210 ? 23.738 -2.984 0.434 1.00 84.19 210 ARG A CA 1
ATOM 1695 C C . ARG A 1 210 ? 24.662 -3.757 -0.510 1.00 84.19 210 ARG A C 1
ATOM 1697 O O . ARG A 1 210 ? 25.859 -3.478 -0.559 1.00 84.19 210 ARG A O 1
ATOM 1704 N N . ARG A 1 211 ? 24.128 -4.743 -1.238 1.00 78.69 211 ARG A N 1
ATOM 1705 C CA . ARG A 1 211 ? 24.856 -5.603 -2.189 1.00 78.69 211 ARG A CA 1
ATOM 1706 C C . ARG A 1 211 ? 24.877 -5.046 -3.618 1.00 78.69 211 ARG A C 1
ATOM 1708 O O . ARG A 1 211 ? 25.413 -5.726 -4.492 1.00 78.69 211 ARG A O 1
ATOM 1715 N N . ASN A 1 212 ? 24.367 -3.829 -3.849 1.00 62.69 212 ASN A N 1
ATOM 1716 C CA . ASN A 1 212 ? 24.177 -3.180 -5.162 1.00 62.69 212 ASN A CA 1
ATOM 1717 C C . ASN A 1 212 ? 25.398 -3.169 -6.116 1.00 62.69 212 ASN A C 1
ATOM 1719 O O . ASN A 1 212 ? 25.240 -2.839 -7.287 1.00 62.69 212 ASN A O 1
ATOM 1723 N N . HIS A 1 213 ? 26.596 -3.563 -5.668 1.00 54.28 213 HIS A N 1
ATOM 1724 C CA . HIS A 1 213 ? 27.807 -3.652 -6.494 1.00 54.28 213 HIS A CA 1
ATOM 1725 C C . HIS A 1 213 ? 28.378 -5.068 -6.700 1.00 54.28 213 HIS A C 1
ATOM 1727 O O . HIS A 1 213 ? 29.318 -5.218 -7.475 1.00 54.28 213 HIS A O 1
ATOM 1733 N N . THR A 1 214 ? 27.856 -6.108 -6.039 1.00 57.09 214 THR A N 1
ATOM 1734 C CA . THR A 1 214 ? 28.438 -7.469 -6.091 1.00 57.09 214 THR A CA 1
ATOM 1735 C C . THR A 1 214 ? 27.456 -8.566 -6.501 1.00 57.09 214 THR A C 1
ATOM 1737 O O . THR A 1 214 ? 27.892 -9.649 -6.891 1.00 57.09 214 THR A O 1
ATOM 1740 N N . ALA A 1 215 ? 26.145 -8.317 -6.449 1.00 61.56 215 ALA A N 1
ATOM 1741 C CA . ALA A 1 215 ? 25.124 -9.301 -6.804 1.00 61.56 215 ALA A CA 1
ATOM 1742 C C . ALA A 1 215 ? 24.646 -9.157 -8.261 1.00 61.56 215 ALA A C 1
ATOM 1744 O O . ALA A 1 215 ? 24.466 -8.053 -8.770 1.00 61.56 215 ALA A O 1
ATOM 1745 N N . SER A 1 216 ? 24.390 -10.288 -8.929 1.00 74.31 216 SER A N 1
ATOM 1746 C CA . SER A 1 216 ? 23.712 -10.305 -10.232 1.00 74.31 216 SER A CA 1
ATOM 1747 C C . SER A 1 216 ? 22.316 -9.687 -10.112 1.00 74.31 216 SER A C 1
ATOM 1749 O O . SER A 1 216 ? 21.561 -10.065 -9.215 1.00 74.31 216 SER A O 1
ATOM 1751 N N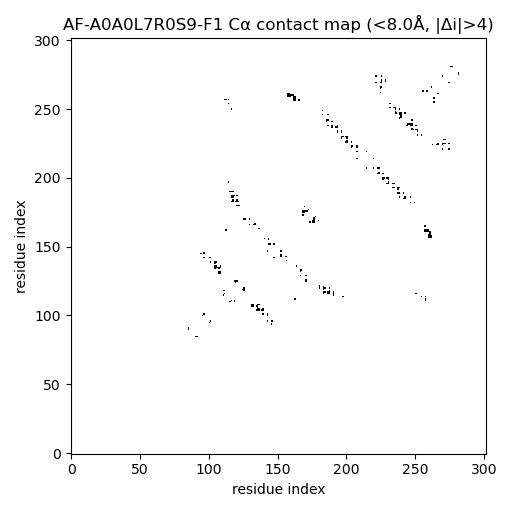 . LEU A 1 217 ? 21.944 -8.810 -11.055 1.00 76.44 217 LEU A N 1
ATOM 1752 C CA . LEU A 1 217 ? 20.602 -8.214 -11.164 1.00 76.44 217 LEU A CA 1
ATOM 1753 C C . LEU A 1 217 ? 19.483 -9.265 -11.061 1.00 76.44 217 LEU A C 1
ATOM 1755 O O . LEU A 1 217 ? 18.507 -9.061 -10.343 1.00 76.44 217 LEU A O 1
ATOM 1759 N N . ASN A 1 218 ? 19.660 -10.425 -11.703 1.00 78.75 218 ASN A N 1
ATOM 1760 C CA . ASN A 1 218 ? 18.692 -11.527 -11.656 1.00 78.75 218 ASN A CA 1
ATOM 1761 C C . ASN A 1 218 ? 18.601 -12.175 -10.266 1.00 78.75 218 ASN A C 1
ATOM 1763 O O . ASN A 1 218 ? 17.525 -12.606 -9.854 1.00 78.75 218 ASN A O 1
ATOM 1767 N N . GLY A 1 219 ? 19.719 -12.239 -9.536 1.00 82.38 219 GLY A N 1
ATOM 1768 C CA . GLY A 1 219 ? 19.759 -12.740 -8.162 1.00 82.38 219 GLY A CA 1
ATOM 1769 C C . GLY A 1 219 ? 19.054 -11.794 -7.191 1.00 82.38 219 GLY A C 1
ATOM 1770 O O . GLY A 1 219 ? 18.245 -12.243 -6.381 1.00 82.38 219 GLY A O 1
ATOM 1771 N N . SER A 1 220 ? 19.297 -10.488 -7.324 1.00 85.12 220 SER A N 1
ATOM 1772 C CA . SER A 1 220 ? 18.621 -9.453 -6.536 1.00 85.12 220 SER A CA 1
ATOM 1773 C C . SER A 1 220 ? 17.115 -9.431 -6.800 1.00 85.12 220 SER A C 1
ATOM 1775 O O . SER A 1 220 ? 16.338 -9.412 -5.849 1.00 85.12 220 SER A O 1
ATOM 1777 N N . LEU A 1 221 ? 16.691 -9.527 -8.067 1.00 87.12 221 LEU A N 1
ATOM 1778 C CA . LEU A 1 221 ? 15.272 -9.601 -8.424 1.00 87.12 221 LEU A CA 1
ATOM 1779 C C . LEU A 1 221 ? 14.609 -10.863 -7.860 1.00 87.12 221 LEU A C 1
ATOM 1781 O O . LEU A 1 221 ? 13.545 -10.773 -7.253 1.00 87.12 221 LEU A O 1
ATOM 1785 N N . LYS A 1 222 ? 15.261 -12.030 -7.985 1.00 88.88 222 LYS A N 1
ATOM 1786 C CA . LYS A 1 222 ? 14.767 -13.279 -7.386 1.00 88.88 222 LYS A CA 1
ATOM 1787 C C . LYS A 1 222 ? 14.597 -13.141 -5.875 1.00 88.88 222 LYS A C 1
ATOM 1789 O O . LYS A 1 222 ? 13.559 -13.525 -5.345 1.00 88.88 222 LYS A O 1
ATOM 1794 N N . SER A 1 223 ? 15.599 -12.596 -5.188 1.00 88.81 223 SER A N 1
ATOM 1795 C CA . SER A 1 223 ? 15.555 -12.408 -3.737 1.00 88.81 223 SER A CA 1
ATOM 1796 C C . SER A 1 223 ? 14.447 -11.442 -3.320 1.00 88.81 223 SER A C 1
ATOM 1798 O O . SER A 1 223 ? 13.747 -11.719 -2.349 1.00 88.81 223 SER A O 1
ATOM 1800 N N . LEU A 1 224 ? 14.262 -10.343 -4.058 1.00 89.62 224 LEU A N 1
ATOM 1801 C CA . LEU A 1 224 ? 13.195 -9.374 -3.812 1.00 89.62 224 LEU A CA 1
ATOM 1802 C C . LEU A 1 224 ? 11.820 -10.029 -3.969 1.00 89.62 224 LEU A C 1
ATOM 1804 O O . LEU A 1 224 ? 10.997 -9.969 -3.060 1.00 89.62 224 LEU A O 1
ATOM 1808 N N . CYS A 1 225 ? 11.594 -10.705 -5.097 1.00 91.06 225 CYS A N 1
ATOM 1809 C CA . CYS A 1 225 ? 10.312 -11.327 -5.398 1.00 91.06 225 CYS A CA 1
ATOM 1810 C C . CYS A 1 225 ? 9.972 -12.470 -4.442 1.00 91.06 225 CYS A C 1
ATOM 1812 O O . CYS A 1 225 ? 8.850 -12.539 -3.950 1.00 91.06 225 CYS A O 1
ATOM 1814 N N . CYS A 1 226 ? 10.935 -13.332 -4.113 1.00 91.69 226 CYS A N 1
ATOM 1815 C CA . CYS A 1 226 ? 10.702 -14.407 -3.153 1.00 91.69 226 CYS A CA 1
ATOM 1816 C C . CYS A 1 226 ? 10.489 -13.886 -1.728 1.00 91.69 226 CYS A C 1
ATOM 1818 O O . CYS A 1 226 ? 9.634 -14.412 -1.020 1.00 91.69 226 CYS A O 1
ATOM 1820 N N . GLY A 1 227 ? 11.204 -12.831 -1.322 1.00 91.31 227 GLY A N 1
ATOM 1821 C CA . GLY A 1 227 ? 10.958 -12.165 -0.042 1.00 91.31 227 GLY A CA 1
ATOM 1822 C C . GLY A 1 227 ? 9.563 -11.540 0.026 1.00 91.31 227 GLY A C 1
ATOM 1823 O O . GLY A 1 227 ? 8.901 -11.631 1.057 1.00 91.31 227 GLY A O 1
ATOM 1824 N N . PHE A 1 228 ? 9.090 -10.953 -1.078 1.00 88.94 228 PHE A N 1
ATOM 1825 C CA . PHE A 1 228 ? 7.741 -10.394 -1.165 1.00 88.94 228 PHE A CA 1
ATOM 1826 C C . PHE A 1 228 ? 6.660 -11.482 -1.075 1.00 88.94 228 PHE A C 1
ATOM 1828 O O . PHE A 1 228 ? 5.719 -11.343 -0.298 1.00 88.94 228 PHE A O 1
ATOM 1835 N N . GLN A 1 229 ? 6.822 -12.597 -1.794 1.00 89.06 229 GLN A N 1
ATOM 1836 C CA . GLN A 1 229 ? 5.903 -13.740 -1.705 1.00 89.06 229 GLN A CA 1
ATOM 1837 C C . GLN A 1 229 ? 5.871 -14.345 -0.297 1.00 89.06 229 GLN A C 1
ATOM 1839 O O . GLN A 1 229 ? 4.802 -14.625 0.237 1.00 89.06 229 GLN A O 1
ATOM 1844 N N . GLU A 1 230 ? 7.034 -14.498 0.342 1.00 90.19 230 GLU A N 1
ATOM 1845 C CA . GLU A 1 230 ? 7.109 -14.978 1.723 1.00 90.19 230 GLU A CA 1
ATOM 1846 C C . GLU A 1 230 ? 6.383 -14.039 2.696 1.00 90.19 230 GLU A C 1
ATOM 1848 O O . GLU A 1 230 ? 5.698 -14.502 3.610 1.00 90.19 230 GLU A O 1
ATOM 1853 N N . PHE A 1 231 ? 6.489 -12.725 2.488 1.00 89.69 231 PHE A N 1
ATOM 1854 C CA . PHE A 1 231 ? 5.727 -11.743 3.251 1.00 89.69 231 PHE A CA 1
ATOM 1855 C C . PHE A 1 231 ? 4.214 -11.923 3.069 1.00 89.69 231 PHE A C 1
ATOM 1857 O O . PHE A 1 231 ? 3.501 -11.952 4.073 1.00 89.69 231 PHE A O 1
ATOM 1864 N N . LEU A 1 232 ? 3.724 -12.083 1.836 1.00 89.06 232 LEU A N 1
ATOM 1865 C CA . LEU A 1 232 ? 2.294 -12.286 1.575 1.00 89.06 232 LEU A CA 1
ATOM 1866 C C . LEU A 1 232 ? 1.765 -13.564 2.243 1.00 89.06 232 LEU A C 1
ATOM 1868 O O . LEU A 1 232 ? 0.731 -13.520 2.909 1.00 89.06 232 LEU A O 1
ATOM 1872 N N . GLU A 1 233 ? 2.489 -14.678 2.131 1.00 90.44 233 GLU A N 1
ATOM 1873 C CA . GLU A 1 233 ? 2.099 -15.958 2.740 1.00 90.44 233 GLU A CA 1
ATOM 1874 C C . GLU A 1 233 ? 2.141 -15.909 4.276 1.00 90.44 233 GLU A C 1
ATOM 1876 O O . GLU A 1 233 ? 1.195 -16.333 4.946 1.00 90.44 233 GLU A O 1
ATOM 1881 N N . CYS A 1 234 ? 3.202 -15.334 4.857 1.00 92.88 234 CYS A N 1
ATOM 1882 C CA . CYS A 1 234 ? 3.325 -15.133 6.304 1.00 92.88 234 CYS A CA 1
ATOM 1883 C C . CYS A 1 234 ? 2.161 -14.300 6.853 1.00 92.88 234 CYS A C 1
ATOM 1885 O O . CYS A 1 234 ? 1.524 -14.681 7.842 1.00 92.88 234 CYS A O 1
ATOM 1887 N N . SER A 1 235 ? 1.854 -13.189 6.182 1.00 91.94 235 SER A N 1
ATOM 1888 C CA . SER A 1 235 ? 0.764 -12.286 6.541 1.00 91.94 235 SER A CA 1
ATOM 1889 C C . SER A 1 235 ? -0.591 -12.978 6.445 1.00 91.94 235 SER A C 1
ATOM 1891 O O . SER A 1 235 ? -1.355 -12.966 7.409 1.00 91.94 235 SER A O 1
ATOM 1893 N N . HIS A 1 236 ? -0.865 -13.656 5.329 1.00 93.00 236 HIS A N 1
ATOM 1894 C CA . HIS A 1 236 ? -2.114 -14.381 5.117 1.00 93.00 236 HIS A CA 1
ATOM 1895 C C . HIS A 1 236 ? -2.335 -15.460 6.187 1.00 93.00 236 HIS A C 1
ATOM 1897 O O . HIS A 1 236 ? -3.399 -15.516 6.800 1.00 93.00 236 HIS A O 1
ATOM 1903 N N . HIS A 1 237 ? -1.324 -16.282 6.484 1.00 95.06 237 HIS A N 1
ATOM 1904 C CA . HIS A 1 237 ? -1.429 -17.304 7.528 1.00 95.06 237 HIS A CA 1
ATOM 1905 C C . HIS A 1 237 ? -1.642 -16.715 8.924 1.00 95.06 237 HIS A C 1
ATOM 1907 O O . HIS A 1 237 ? -2.447 -17.242 9.700 1.00 95.06 237 HIS A O 1
ATOM 1913 N N . THR A 1 238 ? -0.944 -15.625 9.242 1.00 94.69 238 THR A N 1
ATOM 1914 C CA . THR A 1 238 ? -1.063 -14.934 10.530 1.00 94.69 238 THR A CA 1
ATOM 1915 C C . THR A 1 238 ? -2.475 -14.382 10.715 1.00 94.69 238 THR A C 1
ATOM 1917 O O . THR A 1 238 ? -3.126 -14.678 11.720 1.00 94.69 238 THR A O 1
ATOM 1920 N N . VAL A 1 239 ? -2.991 -13.667 9.714 1.00 95.44 239 VAL A N 1
ATOM 1921 C CA . VAL A 1 239 ? -4.345 -13.102 9.737 1.00 95.44 239 VAL A CA 1
ATOM 1922 C C . VAL A 1 239 ? -5.397 -14.208 9.747 1.00 95.44 239 VAL A C 1
ATOM 1924 O O . VAL A 1 239 ? -6.296 -14.170 10.578 1.00 95.44 239 VAL A O 1
ATOM 1927 N N . ARG A 1 240 ? -5.264 -15.253 8.921 1.00 96.94 240 ARG A N 1
ATOM 1928 C CA . ARG A 1 240 ? -6.226 -16.368 8.881 1.00 96.94 240 ARG A CA 1
ATOM 1929 C C . ARG A 1 240 ? -6.372 -17.050 10.235 1.00 96.94 240 ARG A C 1
ATOM 1931 O O . ARG A 1 240 ? -7.482 -17.377 10.649 1.00 96.94 240 ARG A O 1
ATOM 1938 N N . ARG A 1 241 ? -5.255 -17.255 10.939 1.00 96.50 241 ARG A N 1
ATOM 1939 C CA . ARG A 1 241 ? -5.241 -17.897 12.258 1.00 96.50 241 ARG A CA 1
ATOM 1940 C C . ARG A 1 241 ? -5.896 -17.035 13.340 1.00 96.50 241 ARG A C 1
ATOM 1942 O O . ARG A 1 241 ? -6.515 -17.595 14.240 1.00 96.50 241 ARG A O 1
ATOM 1949 N N . GLN A 1 242 ? -5.731 -15.713 13.281 1.00 96.19 242 GLN A N 1
ATOM 1950 C CA . GLN A 1 242 ? -6.197 -14.803 14.335 1.00 96.19 242 GLN A CA 1
ATOM 1951 C C . GLN A 1 242 ? -7.572 -14.173 14.059 1.00 96.19 242 GLN A C 1
ATOM 1953 O O . GLN A 1 242 ? -8.335 -13.944 14.995 1.00 96.19 242 GLN A O 1
ATOM 1958 N N . CYS A 1 243 ? -7.886 -13.912 12.791 1.00 96.06 243 CYS A N 1
ATOM 1959 C CA . CYS A 1 243 ? -9.018 -13.103 12.331 1.00 96.06 243 CYS A CA 1
ATOM 1960 C C . CYS A 1 243 ? -9.979 -13.840 11.388 1.00 96.06 243 CYS A C 1
ATOM 1962 O O . CYS A 1 243 ? -10.981 -13.262 10.965 1.00 96.06 243 CYS A O 1
ATOM 1964 N N . GLY A 1 244 ? -9.694 -15.102 11.055 1.00 97.12 244 GLY A N 1
ATOM 1965 C CA . GLY A 1 244 ? -10.509 -15.901 10.145 1.00 97.12 244 GLY A CA 1
ATOM 1966 C C . GLY A 1 244 ? -10.195 -15.665 8.668 1.00 97.12 244 GLY A C 1
ATOM 1967 O O . GLY A 1 244 ? -9.378 -14.821 8.304 1.00 97.12 244 GLY A O 1
ATOM 1968 N N . ASP A 1 245 ? -10.832 -16.468 7.816 1.00 97.06 245 ASP A N 1
ATOM 1969 C CA . ASP A 1 245 ? -10.498 -16.537 6.391 1.00 97.06 245 ASP A CA 1
ATOM 1970 C C . ASP A 1 245 ? -10.915 -15.291 5.606 1.00 97.06 245 ASP A C 1
ATOM 1972 O O . ASP A 1 245 ? -10.156 -14.798 4.783 1.00 97.06 245 ASP A O 1
ATOM 1976 N N . ASP A 1 246 ? -12.084 -14.737 5.930 1.00 96.31 246 ASP A N 1
ATOM 1977 C CA . ASP A 1 246 ? -12.622 -13.519 5.311 1.00 96.31 246 ASP A CA 1
ATOM 1978 C C . ASP A 1 246 ? -11.632 -12.347 5.437 1.00 96.31 246 ASP A C 1
ATOM 1980 O O . ASP A 1 246 ? -11.206 -11.750 4.451 1.00 96.31 246 ASP A O 1
ATOM 1984 N N . THR A 1 247 ? -11.138 -12.108 6.657 1.00 95.50 247 THR A N 1
ATOM 1985 C CA . THR A 1 247 ? -10.125 -11.075 6.924 1.00 95.50 247 THR A CA 1
ATOM 1986 C C . THR A 1 247 ? -8.791 -11.377 6.245 1.00 95.50 247 THR A C 1
ATOM 1988 O O . THR A 1 247 ? -8.107 -10.460 5.797 1.00 95.50 247 THR A O 1
ATOM 1991 N N . ALA A 1 248 ? -8.399 -12.650 6.158 1.00 95.50 248 ALA A N 1
ATOM 1992 C CA . ALA A 1 248 ? -7.151 -13.039 5.507 1.00 95.50 248 ALA A CA 1
ATOM 1993 C C . ALA A 1 248 ? -7.193 -12.803 3.995 1.00 95.50 248 ALA A C 1
ATOM 1995 O O . ALA A 1 248 ? -6.215 -12.313 3.426 1.00 95.50 248 ALA A O 1
ATOM 1996 N N . GLN A 1 249 ? -8.327 -13.105 3.364 1.00 94.56 249 GLN A N 1
ATOM 1997 C CA . GLN A 1 249 ? -8.555 -12.849 1.950 1.00 94.56 249 GLN A CA 1
ATOM 1998 C C . GLN A 1 249 ? -8.561 -11.343 1.666 1.00 94.56 249 GLN A C 1
ATOM 2000 O O . GLN A 1 249 ? -7.823 -10.894 0.789 1.00 94.56 249 GLN A O 1
ATOM 2005 N N . PHE A 1 250 ? -9.291 -10.559 2.468 1.00 93.62 250 PHE A N 1
ATOM 2006 C CA . PHE A 1 250 ? -9.283 -9.099 2.368 1.00 93.62 250 PHE A CA 1
ATOM 2007 C C . PHE A 1 250 ? -7.865 -8.524 2.506 1.00 93.62 250 PHE A C 1
ATOM 2009 O O . PHE A 1 250 ? -7.423 -7.733 1.672 1.00 93.62 250 PHE A O 1
ATOM 2016 N N . ALA A 1 251 ? -7.114 -8.961 3.523 1.00 92.38 251 ALA A N 1
ATOM 2017 C CA . ALA A 1 251 ? -5.737 -8.530 3.738 1.00 92.38 251 ALA A CA 1
ATOM 2018 C C . ALA A 1 251 ? -4.848 -8.859 2.530 1.00 92.38 251 ALA A C 1
ATOM 2020 O O . ALA A 1 251 ? -4.093 -8.006 2.072 1.00 92.38 251 ALA A O 1
ATOM 2021 N N . LYS A 1 252 ? -4.956 -10.068 1.968 1.00 90.00 252 LYS A N 1
ATOM 2022 C CA . LYS A 1 252 ? -4.191 -10.467 0.780 1.00 90.00 252 LYS A CA 1
ATOM 2023 C C . LYS A 1 252 ? -4.496 -9.578 -0.428 1.00 90.00 252 LYS A C 1
ATOM 2025 O O . LYS A 1 252 ? -3.568 -9.136 -1.100 1.00 90.00 252 LYS A O 1
ATOM 2030 N N . GLU A 1 253 ? -5.770 -9.303 -0.694 1.00 89.44 253 GLU A N 1
ATOM 2031 C CA . GLU A 1 253 ? -6.194 -8.449 -1.810 1.00 89.44 253 GLU A CA 1
ATOM 2032 C C . GLU A 1 253 ? -5.744 -6.999 -1.629 1.00 89.44 253 GLU A C 1
ATOM 2034 O O . GLU A 1 253 ? -5.238 -6.385 -2.570 1.00 89.44 253 GLU A O 1
ATOM 2039 N N . PHE A 1 254 ? -5.860 -6.462 -0.414 1.00 90.00 254 PHE A N 1
ATOM 2040 C CA . PHE A 1 254 ? -5.353 -5.134 -0.087 1.00 90.00 254 PHE A CA 1
ATOM 2041 C C . PHE A 1 254 ? -3.847 -5.032 -0.363 1.00 90.00 254 PHE A C 1
ATOM 2043 O O . PHE A 1 254 ? -3.400 -4.088 -1.013 1.00 90.00 254 PHE A O 1
ATOM 2050 N N . LEU A 1 255 ? -3.068 -6.028 0.070 1.00 87.69 255 LEU A N 1
ATOM 2051 C CA . LEU A 1 255 ? -1.618 -6.062 -0.133 1.00 87.69 255 LEU A CA 1
ATOM 2052 C C . LEU A 1 255 ? -1.217 -6.210 -1.599 1.00 87.69 255 LEU A C 1
ATOM 2054 O O . LEU A 1 255 ? -0.278 -5.545 -2.036 1.00 87.69 255 LEU A O 1
ATOM 2058 N N . ASP A 1 256 ? -1.937 -7.020 -2.378 1.00 84.69 256 ASP A N 1
ATOM 2059 C CA . ASP A 1 256 ? -1.695 -7.121 -3.821 1.00 84.69 256 ASP A CA 1
ATOM 2060 C C . ASP A 1 256 ? -1.944 -5.777 -4.521 1.00 84.69 256 ASP A C 1
ATOM 2062 O O . ASP A 1 256 ? -1.129 -5.339 -5.334 1.00 84.69 256 ASP A O 1
ATOM 2066 N N . ARG A 1 257 ? -3.022 -5.068 -4.157 1.00 86.00 257 ARG A N 1
ATOM 2067 C CA . ARG A 1 257 ? -3.362 -3.750 -4.724 1.00 86.00 257 ARG A CA 1
ATOM 2068 C C . ARG A 1 257 ? -2.392 -2.644 -4.315 1.00 86.00 257 ARG A C 1
ATOM 2070 O O . ARG A 1 257 ? -2.147 -1.733 -5.107 1.00 86.00 257 ARG A O 1
ATOM 2077 N N . MET A 1 258 ? -1.882 -2.707 -3.088 1.00 83.75 258 MET A N 1
ATOM 2078 C CA . MET A 1 258 ? -0.903 -1.755 -2.563 1.00 83.75 258 MET A CA 1
ATOM 2079 C C . MET A 1 258 ? 0.509 -2.009 -3.092 1.00 83.75 258 MET A C 1
ATOM 2081 O O . MET A 1 258 ? 1.325 -1.087 -3.115 1.00 83.75 258 MET A O 1
ATOM 2085 N N . SER A 1 259 ? 0.796 -3.225 -3.563 1.00 81.94 259 SER A N 1
ATOM 2086 C CA . SER A 1 259 ? 2.059 -3.536 -4.222 1.00 81.94 259 SER A CA 1
ATOM 2087 C C . SER A 1 259 ? 2.218 -2.745 -5.524 1.00 81.94 259 SER A C 1
ATOM 2089 O O . SER A 1 259 ? 1.261 -2.519 -6.270 1.00 81.94 259 SER A O 1
ATOM 2091 N N . SER A 1 260 ? 3.444 -2.298 -5.817 1.00 76.06 260 SER A N 1
ATOM 2092 C CA . SER A 1 260 ? 3.688 -1.587 -7.071 1.00 76.06 260 SER A CA 1
ATOM 2093 C C . SER A 1 260 ? 3.385 -2.507 -8.254 1.00 76.06 260 SER A C 1
ATOM 2095 O O . SER A 1 260 ? 3.684 -3.705 -8.228 1.00 76.06 260 SER A O 1
ATOM 2097 N N . TRP A 1 261 ? 2.847 -1.943 -9.337 1.00 78.81 261 TRP A N 1
ATOM 2098 C CA . TRP A 1 261 ? 2.601 -2.707 -10.563 1.00 78.81 261 TRP A CA 1
ATOM 2099 C C . TRP A 1 261 ? 3.861 -3.439 -11.050 1.00 78.81 261 TRP A C 1
ATOM 2101 O O . TRP A 1 261 ? 3.769 -4.567 -11.534 1.00 78.81 261 TRP A O 1
ATOM 2111 N N . LEU A 1 262 ? 5.043 -2.833 -10.870 1.00 76.12 262 LEU A N 1
ATOM 2112 C CA . LEU A 1 262 ? 6.317 -3.477 -11.186 1.00 76.12 262 LEU A CA 1
ATOM 2113 C C . LEU A 1 262 ? 6.557 -4.729 -10.348 1.00 76.12 262 LEU A C 1
ATOM 2115 O O . LEU A 1 262 ? 6.923 -5.751 -10.919 1.00 76.12 262 LEU A O 1
ATOM 2119 N N . LEU A 1 263 ? 6.341 -4.676 -9.031 1.00 82.75 263 LEU A N 1
ATOM 2120 C CA . LEU A 1 263 ? 6.453 -5.863 -8.184 1.00 82.75 263 LEU A CA 1
ATOM 2121 C C . LEU A 1 263 ? 5.488 -6.946 -8.663 1.00 82.75 263 LEU A C 1
ATOM 2123 O O . LEU A 1 263 ? 5.917 -8.072 -8.884 1.00 82.75 263 LEU A O 1
ATOM 2127 N N . ARG A 1 264 ? 4.226 -6.609 -8.936 1.00 83.00 264 ARG A N 1
ATOM 2128 C CA . ARG A 1 264 ? 3.251 -7.598 -9.409 1.00 83.00 264 ARG A CA 1
ATOM 2129 C C . ARG A 1 264 ? 3.656 -8.247 -10.735 1.00 83.00 264 ARG A C 1
ATOM 2131 O O . ARG A 1 264 ? 3.655 -9.469 -10.845 1.00 83.00 264 ARG A O 1
ATOM 2138 N N . VAL A 1 265 ? 4.036 -7.454 -11.736 1.00 84.19 265 VAL A N 1
ATOM 2139 C CA . VAL A 1 265 ? 4.385 -7.967 -13.072 1.00 84.19 265 VAL A CA 1
ATOM 2140 C C . VAL A 1 265 ? 5.714 -8.718 -13.068 1.00 84.19 265 VAL A C 1
ATOM 2142 O O . VAL A 1 265 ? 5.804 -9.804 -13.638 1.00 84.19 265 VAL A O 1
ATOM 2145 N N . HIS A 1 266 ? 6.747 -8.170 -12.427 1.00 84.69 266 HIS A N 1
ATOM 2146 C CA . HIS A 1 266 ? 8.074 -8.786 -12.428 1.00 84.69 266 HIS A CA 1
ATOM 2147 C C . HIS A 1 266 ? 8.189 -9.958 -11.455 1.00 84.69 266 HIS A C 1
ATOM 2149 O O . HIS A 1 266 ? 9.009 -10.842 -11.696 1.00 84.69 266 HIS A O 1
ATOM 2155 N N . CYS A 1 267 ? 7.365 -10.003 -10.404 1.00 88.31 267 CYS A N 1
ATOM 2156 C CA . CYS A 1 267 ? 7.342 -11.113 -9.455 1.00 88.31 267 CYS A CA 1
ATOM 2157 C C . CYS A 1 267 ? 6.314 -12.202 -9.784 1.00 88.31 267 CYS A C 1
ATOM 2159 O O . CYS A 1 267 ? 6.401 -13.280 -9.201 1.00 88.31 267 CYS A O 1
ATOM 2161 N N . ALA A 1 268 ? 5.418 -11.992 -10.757 1.00 85.75 268 ALA A N 1
ATOM 2162 C CA . ALA A 1 268 ? 4.500 -13.019 -11.260 1.00 85.75 268 ALA A CA 1
ATOM 2163 C C . ALA A 1 268 ? 5.163 -14.376 -11.603 1.00 85.75 268 ALA A C 1
ATOM 2165 O O . ALA A 1 268 ? 4.595 -15.405 -11.240 1.00 85.75 268 ALA A O 1
ATOM 2166 N N . PRO A 1 269 ? 6.350 -14.442 -12.251 1.00 85.25 269 PRO A N 1
ATOM 2167 C CA . PRO A 1 269 ? 7.001 -15.724 -12.539 1.00 85.25 269 PRO A CA 1
ATOM 2168 C C . PRO A 1 269 ? 7.705 -16.357 -11.326 1.00 85.25 269 PRO A C 1
ATOM 2170 O O . PRO A 1 269 ? 8.141 -17.503 -11.406 1.00 85.25 269 PRO A O 1
ATOM 2173 N N . TYR A 1 270 ? 7.849 -15.639 -10.211 1.00 84.38 270 TYR A N 1
ATOM 2174 C CA . TYR A 1 270 ? 8.542 -16.115 -9.015 1.00 84.38 270 TYR A CA 1
ATOM 2175 C C . TYR A 1 270 ? 7.535 -16.707 -8.029 1.00 84.38 270 TYR A C 1
ATOM 2177 O O . TYR A 1 270 ? 7.143 -16.071 -7.055 1.00 84.38 270 TYR A O 1
ATOM 2185 N N . THR A 1 271 ? 7.101 -17.934 -8.304 1.00 81.12 271 THR A N 1
ATOM 2186 C CA . THR A 1 271 ? 6.178 -18.695 -7.451 1.00 81.12 271 THR A CA 1
ATOM 2187 C C . THR A 1 271 ? 6.928 -19.604 -6.469 1.00 81.12 271 THR A C 1
ATOM 2189 O O . THR A 1 271 ? 8.159 -19.710 -6.510 1.00 81.12 271 THR A O 1
ATOM 2192 N N . GLY A 1 272 ? 6.184 -20.271 -5.575 1.00 73.56 272 GLY A N 1
ATOM 2193 C CA . GLY A 1 272 ? 6.720 -21.121 -4.504 1.00 73.56 272 GLY A CA 1
ATOM 2194 C C . GLY A 1 272 ? 7.802 -22.107 -4.954 1.00 73.56 272 GLY A C 1
ATOM 2195 O O . GLY A 1 272 ? 8.812 -22.237 -4.269 1.00 73.56 272 GLY A O 1
ATOM 2196 N N . ASP A 1 273 ? 7.670 -22.708 -6.137 1.00 75.06 273 ASP A N 1
ATOM 2197 C CA . ASP A 1 273 ? 8.663 -23.645 -6.675 1.00 75.06 273 ASP A CA 1
ATOM 2198 C C . ASP A 1 273 ? 9.990 -22.945 -7.003 1.00 75.06 273 ASP A C 1
ATOM 2200 O O . ASP A 1 273 ? 11.065 -23.377 -6.585 1.00 75.06 273 ASP A O 1
ATOM 2204 N N . VAL A 1 274 ? 9.931 -21.797 -7.683 1.00 80.94 274 VAL A N 1
ATOM 2205 C CA . VAL A 1 274 ? 11.113 -21.000 -8.057 1.00 80.94 274 VAL A CA 1
ATOM 2206 C C . VAL A 1 274 ? 11.844 -20.482 -6.817 1.00 80.94 274 VAL A C 1
ATOM 2208 O O . VAL A 1 274 ? 13.084 -20.427 -6.785 1.00 80.94 274 VAL A O 1
ATOM 2211 N N . CYS A 1 275 ? 11.079 -20.127 -5.787 1.00 83.94 275 CYS A N 1
ATOM 2212 C CA . CYS A 1 275 ? 11.592 -19.639 -4.515 1.00 83.94 275 CYS A CA 1
ATOM 2213 C C . CYS A 1 275 ? 12.125 -20.762 -3.611 1.00 83.94 275 CYS A C 1
ATOM 2215 O O . CYS A 1 275 ? 13.130 -20.560 -2.927 1.00 83.94 275 CYS A O 1
ATOM 2217 N N . ALA A 1 276 ? 11.554 -21.968 -3.676 1.00 74.69 276 ALA A N 1
ATOM 2218 C CA . ALA A 1 276 ? 12.035 -23.140 -2.946 1.00 74.69 276 ALA A CA 1
ATOM 2219 C C . ALA A 1 276 ? 13.387 -23.653 -3.472 1.00 74.69 276 ALA A C 1
ATOM 2221 O O . ALA A 1 276 ? 14.236 -24.071 -2.686 1.00 74.69 276 ALA A O 1
ATOM 2222 N N . ILE A 1 277 ? 13.631 -23.550 -4.785 1.00 59.62 277 ILE A N 1
ATOM 2223 C CA . ILE A 1 277 ? 14.852 -24.051 -5.449 1.00 59.62 277 ILE A CA 1
ATOM 2224 C C . ILE A 1 277 ? 16.128 -23.281 -5.026 1.00 59.62 277 ILE A C 1
ATOM 2226 O O . ILE A 1 277 ? 17.238 -23.724 -5.302 1.00 59.62 277 ILE A O 1
ATOM 2230 N N . GLY A 1 278 ? 16.005 -22.134 -4.343 1.00 52.44 278 GLY A N 1
ATOM 2231 C CA . GLY A 1 278 ? 17.143 -21.310 -3.902 1.00 52.44 278 GLY A CA 1
ATOM 2232 C C . GLY A 1 278 ? 17.441 -21.318 -2.402 1.00 52.44 278 GLY A C 1
ATOM 2233 O O . GLY A 1 278 ? 18.397 -20.668 -1.989 1.00 52.44 278 GLY A O 1
ATOM 2234 N N . SER A 1 279 ? 16.643 -22.003 -1.581 1.00 46.94 279 SER A N 1
ATOM 2235 C CA . SER A 1 279 ? 16.975 -22.163 -0.166 1.00 46.94 279 SER A CA 1
ATOM 2236 C C . SER A 1 279 ? 17.938 -23.335 -0.011 1.00 46.94 279 SER A C 1
ATOM 2238 O O . SER A 1 279 ? 17.562 -24.480 -0.248 1.00 46.94 279 SER A O 1
ATOM 2240 N N . ASP A 1 280 ? 19.156 -23.063 0.462 1.00 49.81 280 ASP A N 1
ATOM 2241 C CA . ASP A 1 280 ? 20.178 -24.052 0.867 1.00 49.81 280 ASP A CA 1
ATOM 2242 C C . ASP A 1 280 ? 19.633 -25.166 1.793 1.00 49.81 280 ASP A C 1
ATOM 2244 O O . ASP A 1 280 ? 20.220 -26.239 1.933 1.00 49.81 280 ASP A O 1
ATOM 2248 N N . ALA A 1 281 ? 18.451 -24.962 2.383 1.00 50.34 281 ALA A N 1
ATOM 2249 C CA . ALA A 1 281 ? 17.697 -25.980 3.105 1.00 50.34 281 ALA A CA 1
ATOM 2250 C C . ALA A 1 281 ? 17.291 -27.197 2.243 1.00 50.34 281 ALA A C 1
ATOM 2252 O O . ALA A 1 281 ? 17.129 -28.291 2.785 1.00 50.34 281 ALA A O 1
ATOM 2253 N N . GLY A 1 282 ? 17.124 -27.045 0.925 1.00 49.53 282 GLY A N 1
ATOM 2254 C CA . GLY A 1 282 ? 16.774 -28.143 0.016 1.00 49.53 282 GLY A CA 1
ATOM 2255 C C . GLY A 1 282 ? 17.945 -29.094 -0.240 1.00 49.53 282 GLY A C 1
ATOM 2256 O O . GLY A 1 282 ? 17.779 -30.311 -0.168 1.00 49.53 282 GLY A O 1
ATOM 2257 N N . VAL A 1 283 ? 19.145 -28.543 -0.448 1.00 55.81 283 VAL A N 1
ATOM 2258 C CA . VAL A 1 283 ? 20.367 -29.323 -0.711 1.00 55.81 283 VAL A CA 1
ATOM 2259 C C . VAL A 1 283 ? 20.760 -30.129 0.528 1.00 55.81 283 VAL A C 1
ATOM 2261 O O . VAL A 1 283 ? 20.979 -31.336 0.427 1.00 55.81 283 VAL A O 1
ATOM 2264 N N . PHE A 1 284 ? 20.713 -29.512 1.717 1.00 56.72 284 PHE A N 1
ATOM 2265 C CA . PHE A 1 284 ? 20.954 -30.214 2.983 1.00 56.72 284 PHE A CA 1
ATOM 2266 C C . PHE A 1 284 ? 19.935 -31.330 3.255 1.00 56.72 284 PHE A C 1
ATOM 2268 O O . PHE A 1 284 ? 20.311 -32.391 3.749 1.00 56.72 284 PHE A O 1
ATOM 2275 N N . ARG A 1 285 ? 18.650 -31.132 2.919 1.00 61.72 285 ARG A N 1
ATOM 2276 C CA . ARG A 1 285 ? 17.601 -32.146 3.132 1.00 61.72 285 ARG A CA 1
ATOM 2277 C C . ARG A 1 285 ? 17.729 -33.337 2.188 1.00 61.72 285 ARG A C 1
ATOM 2279 O O . ARG A 1 285 ? 17.607 -34.469 2.645 1.00 61.72 285 ARG A O 1
ATOM 2286 N N . VAL A 1 286 ? 18.006 -33.109 0.904 1.00 68.12 286 VAL A N 1
ATOM 2287 C CA . VAL A 1 286 ? 18.213 -34.203 -0.062 1.00 68.12 286 VAL A CA 1
ATOM 2288 C C . VAL A 1 286 ? 19.479 -34.985 0.284 1.00 68.12 286 VAL A C 1
ATOM 2290 O O . VAL A 1 286 ? 19.453 -36.214 0.296 1.00 68.12 286 VAL A O 1
ATOM 2293 N N . GLN A 1 287 ? 20.556 -34.290 0.659 1.00 70.56 287 GLN A N 1
ATOM 2294 C CA . GLN A 1 287 ? 21.802 -34.928 1.074 1.00 70.56 287 GLN A CA 1
ATOM 2295 C C . GLN A 1 287 ? 21.633 -35.727 2.377 1.00 70.56 287 GLN A C 1
ATOM 2297 O O . GLN A 1 287 ? 22.108 -36.858 2.462 1.00 70.56 287 GLN A O 1
ATOM 2302 N N . ALA A 1 288 ? 20.894 -35.205 3.363 1.00 76.00 288 ALA A N 1
ATOM 2303 C CA . ALA A 1 288 ? 20.578 -35.935 4.591 1.00 76.00 288 ALA A CA 1
ATOM 2304 C C . ALA A 1 288 ? 19.725 -37.187 4.321 1.00 76.00 288 ALA A C 1
ATOM 2306 O O . ALA A 1 288 ? 20.028 -38.256 4.847 1.00 76.00 288 ALA A O 1
ATOM 2307 N N . MET A 1 289 ? 18.705 -37.089 3.461 1.00 80.81 289 MET A N 1
ATOM 2308 C CA . MET A 1 289 ? 17.873 -38.238 3.081 1.00 80.81 289 MET A CA 1
ATOM 2309 C C . MET A 1 289 ? 18.686 -39.315 2.354 1.00 80.81 289 MET A C 1
ATOM 2311 O O . MET A 1 289 ? 18.536 -40.498 2.655 1.00 80.81 289 MET A O 1
ATOM 2315 N N . LEU A 1 290 ? 19.604 -38.923 1.464 1.00 84.88 290 LEU A N 1
ATOM 2316 C CA . LEU A 1 290 ? 20.489 -39.856 0.764 1.00 84.88 290 LEU A CA 1
ATOM 2317 C C . LEU A 1 290 ? 21.408 -40.612 1.740 1.00 84.88 290 LEU A C 1
ATOM 2319 O O . LEU A 1 290 ? 21.585 -41.822 1.612 1.00 84.88 290 LEU A O 1
ATOM 2323 N N . MET A 1 291 ? 21.940 -39.921 2.754 1.00 84.25 291 MET A N 1
ATOM 2324 C CA . MET A 1 291 ? 22.786 -40.527 3.790 1.00 84.25 291 MET A CA 1
ATOM 2325 C C . MET A 1 291 ? 22.010 -41.516 4.671 1.00 84.25 291 MET A C 1
ATOM 2327 O O . MET A 1 291 ? 22.535 -42.581 4.996 1.00 84.25 291 MET A O 1
ATOM 2331 N N . VAL A 1 292 ? 20.753 -41.213 5.022 1.00 86.56 292 VAL A N 1
ATOM 2332 C CA . VAL A 1 292 ? 19.892 -42.151 5.766 1.00 86.56 292 VAL A CA 1
ATOM 2333 C C . VAL A 1 292 ? 19.583 -43.389 4.925 1.00 86.56 292 VAL A C 1
ATOM 2335 O O . VAL A 1 292 ? 19.690 -44.504 5.430 1.00 86.56 292 VAL A O 1
ATOM 2338 N N . ILE A 1 293 ? 19.260 -43.218 3.640 1.00 90.25 293 ILE A N 1
ATOM 2339 C CA . ILE A 1 293 ? 18.982 -44.340 2.732 1.00 90.25 293 ILE A CA 1
ATOM 2340 C C . ILE A 1 293 ? 20.212 -45.247 2.607 1.00 90.25 293 ILE A C 1
ATOM 2342 O O . ILE A 1 293 ? 20.091 -46.458 2.772 1.00 90.25 293 ILE A O 1
ATOM 2346 N N . LEU A 1 294 ? 21.404 -44.683 2.396 1.00 89.75 294 LEU A N 1
ATOM 2347 C CA . LEU A 1 294 ? 22.643 -45.463 2.316 1.00 89.75 294 LEU A CA 1
ATOM 2348 C C . LEU A 1 294 ? 22.958 -46.200 3.626 1.00 89.75 294 LEU A C 1
ATOM 2350 O O . LEU A 1 294 ? 23.382 -47.352 3.582 1.00 89.75 294 LEU A O 1
ATOM 2354 N N . ALA A 1 295 ? 22.703 -45.587 4.785 1.00 87.50 295 ALA A N 1
ATOM 2355 C CA . ALA A 1 295 ? 22.897 -46.235 6.083 1.00 87.50 295 ALA A CA 1
ATOM 2356 C C . ALA A 1 295 ? 21.919 -47.400 6.319 1.00 87.50 295 ALA A C 1
ATOM 2358 O O . ALA A 1 295 ? 22.308 -48.432 6.867 1.00 87.50 295 ALA A O 1
ATOM 2359 N N . VAL A 1 296 ? 20.661 -47.259 5.889 1.00 88.56 296 VAL A N 1
ATOM 2360 C CA . VAL A 1 296 ? 19.655 -48.331 5.965 1.00 88.56 296 VAL A CA 1
ATOM 2361 C C . VAL A 1 296 ? 20.011 -49.474 5.018 1.00 88.56 296 VAL A C 1
ATOM 2363 O O . VAL A 1 296 ? 19.967 -50.632 5.425 1.00 88.56 296 VAL A O 1
ATOM 2366 N N . LEU A 1 297 ? 20.427 -49.164 3.788 1.00 88.69 297 LEU A N 1
ATOM 2367 C CA . LEU A 1 297 ? 20.868 -50.170 2.822 1.00 88.69 297 LEU A CA 1
ATOM 2368 C C . LEU A 1 297 ? 22.117 -50.911 3.315 1.00 88.69 297 LEU A C 1
ATOM 2370 O O . LEU A 1 297 ? 22.157 -52.134 3.251 1.00 88.69 297 LEU A O 1
ATOM 2374 N N . ALA A 1 298 ? 23.098 -50.208 3.887 1.00 85.38 298 ALA A N 1
ATOM 2375 C CA . ALA A 1 298 ? 24.288 -50.838 4.456 1.00 85.38 298 ALA A CA 1
ATOM 2376 C C . ALA A 1 298 ? 23.938 -51.840 5.569 1.00 85.38 298 ALA A C 1
ATOM 2378 O O . ALA A 1 298 ? 24.505 -52.927 5.601 1.00 85.38 298 ALA A O 1
ATOM 2379 N N . ARG A 1 299 ? 22.961 -51.513 6.429 1.00 82.75 299 ARG A N 1
ATOM 2380 C CA . ARG A 1 299 ? 22.463 -52.421 7.478 1.00 82.75 299 ARG A CA 1
ATOM 2381 C C . ARG A 1 299 ? 21.589 -53.564 6.972 1.00 82.75 299 ARG A C 1
ATOM 2383 O O . ARG A 1 299 ? 21.381 -54.514 7.708 1.00 82.75 299 ARG A O 1
ATOM 2390 N N . TYR A 1 300 ? 21.031 -53.449 5.773 1.00 82.56 300 TYR A N 1
ATOM 2391 C CA . TYR A 1 300 ? 20.225 -54.509 5.169 1.00 82.56 300 TYR A CA 1
ATOM 2392 C C . TYR A 1 300 ? 21.092 -55.561 4.459 1.00 82.56 300 TYR A C 1
ATOM 2394 O O . TYR A 1 300 ? 20.698 -56.718 4.360 1.00 82.56 300 TYR A O 1
ATOM 2402 N N . PHE A 1 301 ? 22.270 -55.161 3.970 1.00 74.75 301 PHE A N 1
ATOM 2403 C CA . PHE A 1 301 ? 23.217 -56.024 3.253 1.00 74.75 301 PHE A CA 1
ATOM 2404 C C . PHE A 1 301 ? 24.404 -56.517 4.111 1.00 74.75 301 PHE A C 1
ATOM 2406 O O . PHE A 1 301 ? 25.335 -57.106 3.560 1.00 74.75 301 PHE A O 1
ATOM 2413 N N . THR A 1 302 ? 24.381 -56.294 5.431 1.00 64.38 302 THR A N 1
ATOM 2414 C CA . THR A 1 302 ? 25.265 -56.946 6.423 1.00 64.38 302 THR A CA 1
ATOM 2415 C C . THR A 1 302 ? 24.455 -57.845 7.338 1.00 64.38 302 THR A C 1
ATOM 2417 O O . THR A 1 302 ? 24.997 -58.906 7.716 1.00 64.38 302 THR A O 1
#

Radius of gyration: 33.46 Å; Cα contacts (8 Å, |Δi|>4): 178; chains: 1; bounding box: 85×103×59 Å

Nearest PDB structures (foldseek):
  8wdf-assembly1_A  TM=2.958E-01  e=1.737E+00  Pseudomonas aeruginosa PAO1
  7aal-assembly1_B  TM=1.847E-01  e=6.157E+00  Homo sapiens

Organism: NCBI:txid597456

Solvent-accessible surface area (backbone atoms only — not comparable to full-atom values): 17596 Å² total; per-residue (Å²): 138,88,84,82,88,83,85,91,80,90,87,86,88,86,83,87,90,89,84,87,72,76,73,63,62,63,58,56,57,56,54,58,55,54,55,53,56,57,53,64,65,65,59,74,82,73,74,91,73,83,83,90,79,93,77,75,74,72,64,60,60,62,53,55,59,57,50,52,54,53,50,52,52,50,53,54,49,48,53,57,51,61,60,56,64,56,73,81,52,85,67,84,70,73,75,70,73,49,69,67,54,55,53,62,24,43,57,57,37,46,61,58,68,69,67,48,68,41,87,38,56,45,70,70,56,40,61,69,47,33,64,46,38,52,49,16,52,51,42,46,53,51,47,38,64,77,64,40,55,72,72,56,28,56,59,53,47,45,48,45,45,40,44,50,50,52,53,55,45,54,67,35,96,48,72,60,28,53,54,49,48,69,40,8,59,53,38,45,73,46,39,73,66,42,47,53,28,50,54,54,32,50,51,54,51,53,52,44,63,74,36,72,88,79,61,55,69,69,57,48,51,49,52,50,29,36,36,50,50,50,26,54,53,47,34,31,55,52,35,30,75,76,56,35,61,70,44,15,52,52,50,49,53,53,48,60,40,56,41,32,48,61,56,55,64,72,27,62,82,48,42,73,68,66,46,52,77,70,42,70,67,52,61,54,49,54,53,50,50,51,53,52,50,52,54,53,51,54,65,71,77,106

Sequence (302 aa):
MQCDGFGWEVARPGKFLAGQKQGRLLAESSIYFVEMSSRAKNEEETALDIGHFTYDRQKVAFFSQNATISFLTLLQKCSEVFLNSCVMLGSCRSQECGHERLVRCGRPLERINNNDLSFAVKKEELQQLCPDFQTGMKCIQTYTFDCMQEKQREHFNLLYAGTNQVVMELCQDGPYQDEFLKHAPCMHKVQPEYELCYKKYQKTTQEIERRNHTASLNGSLKSLCCGFQEFLECSHHTVRRQCGDDTAQFAKEFLDRMSSWLLRVHCAPYTGDVCAIGSDAGVFRVQAMLMVILAVLARYFT

Secondary structure (DSSP, 8-state):
-----------------SSSSSSSHHHHHHHHHHHHHHHHHHSSSS--S-------THHHHHHHHHHHHHHHHHHHHHHHHHHHTTTSSS-------SHHHHHHHHGGGHHHHTT-S-S-SSHHHHHHHHHHHHHHHHHHHHHHHHHS-HHHHHHHHHHHHHHHHHHHHHTSSSHHHHHHHHHHHHHHHTHHHHHHHHHHHHHHHHHHHHTTTTS-HHHHHHHHHHHHHHHHHHHHHHHHHHHHHHHHHHHHHHHHHHS-HHHHHHHTT--HHHHHTT-THHHHHHHHHHHHHHHHHHHH--

pLDDT: mean 70.57, std 24.52, range [22.81, 97.12]

Mean predicted aligned error: 18.42 Å

Foldseek 3Di:
DDDDDDDDDDDDDDDDDDDPPPPPVVVVVVVVVVVVVVVVVVVVVPDPDDDDDDDDPVVVVVVVVVVVVVVVVVVVVVVVVVVVVDPPDDDPPPVPLDPVLLVVLCVLVCCVLLLQLQCDLDPVSLLVSLVSLVSSVVSNLVSLVVRHDPVRSVVVCLQCVLVVVLSVVCNDPDDSVVLSNVLNVQSNVLRVQLVVLSVQLVVLLVVLVVCVPPDDPVRSLLSNLLSLVSSLVSNLVSCCVRPNNSSSVVSSVSSLSSGRSCSCVSSVVNDPVNSVVPPPVVVVVVVVVVVVVVVVVVVVVD